Protein AF-A0A919VGW2-F1 (afdb_monomer)

pLDDT: mean 72.56, std 16.49, range [34.75, 95.88]

Solvent-accessible surface area (backbone atoms only — not comparable to full-atom values): 10593 Å² total; per-residue (Å²): 134,76,66,46,80,46,73,55,60,82,84,43,32,66,63,53,26,54,47,46,54,49,25,46,72,74,32,104,77,41,54,52,49,29,41,55,65,88,53,94,68,44,49,59,48,45,53,44,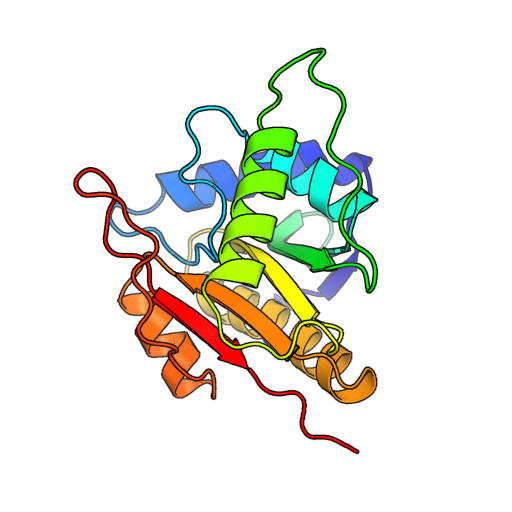52,47,10,57,76,46,47,39,30,43,32,31,25,49,84,94,41,80,43,23,45,37,29,28,32,52,52,66,94,54,83,78,72,79,76,78,91,80,68,94,43,34,54,54,58,38,53,52,48,55,53,47,49,61,70,72,40,90,59,64,88,82,61,55,33,35,37,30,44,35,38,36,27,47,83,63,99,54,24,62,63,46,47,52,50,54,53,49,54,49,50,58,52,24,39,75,64,57,23,33,40,36,30,32,28,66,38,67,72,42,45,57,50,42,44,77,69,63,30,44,77,70,81,47,63,80,42,55,104,88,48,73,67,27,39,36,33,34,34,77,32,58,73,129

Organism: NCBI:txid47988

Secondary structure (DSSP, 8-state):
---EEEE--STTHHHHHHHHHHHHHT-TT----EESTTSTT--HHHHHHHHHHHEEEEEEEETTEEEEEEEEEEPPSSPPPPPPSS---HHHHHHHHHHHHHHHS---TTS-EEEEEEEEE-SSTTHHHHHHHHHHHHHHHHHHHTPEEEEEE--HHHHHHHHHTTPEEEEEE---TTS---EEEEEPPPP-

Structure (mmCIF, N/CA/C/O backbone):
data_AF-A0A919VGW2-F1
#
_entry.id   AF-A0A919VGW2-F1
#
loop_
_atom_site.group_PDB
_atom_site.id
_atom_site.type_symbol
_atom_site.label_atom_id
_atom_site.label_alt_id
_atom_site.label_comp_id
_atom_site.label_asym_id
_atom_site.label_entity_id
_atom_site.label_seq_id
_atom_site.pdbx_PDB_ins_code
_atom_site.Cartn_x
_atom_site.Cartn_y
_atom_site.Cartn_z
_atom_site.occupancy
_atom_site.B_iso_or_equiv
_atom_site.auth_seq_id
_atom_site.auth_comp_id
_atom_site.auth_asym_id
_atom_site.auth_atom_id
_atom_site.pdbx_PDB_model_num
ATOM 1 N N . MET A 1 1 ? -8.848 -8.172 19.040 1.00 58.28 1 MET A N 1
ATOM 2 C CA . MET A 1 1 ? -9.762 -7.725 17.966 1.00 58.28 1 MET A CA 1
ATOM 3 C C . MET A 1 1 ? -9.255 -8.343 16.673 1.00 58.28 1 MET A C 1
ATOM 5 O O . MET A 1 1 ? -8.060 -8.231 16.425 1.00 58.28 1 MET A O 1
ATOM 9 N N . ILE A 1 2 ? -10.087 -9.083 15.936 1.00 63.16 2 ILE A N 1
ATOM 10 C CA . ILE A 1 2 ? -9.671 -9.739 14.687 1.00 63.16 2 ILE A CA 1
ATOM 11 C C . ILE A 1 2 ? -9.902 -8.739 13.557 1.00 63.16 2 ILE A C 1
ATOM 13 O O . ILE A 1 2 ? -11.050 -8.422 13.253 1.00 63.16 2 ILE A O 1
ATOM 17 N N . ALA A 1 3 ? -8.822 -8.228 12.970 1.00 78.88 3 ALA A N 1
ATOM 18 C CA . ALA A 1 3 ? -8.923 -7.431 11.757 1.00 78.88 3 ALA A CA 1
ATOM 19 C C . ALA A 1 3 ? -9.274 -8.359 10.585 1.00 78.88 3 ALA A C 1
ATOM 21 O O . ALA A 1 3 ? -8.624 -9.384 10.373 1.00 78.88 3 ALA A O 1
ATOM 22 N N . THR A 1 4 ? -10.305 -7.999 9.831 1.00 92.38 4 THR A N 1
ATOM 23 C CA . THR A 1 4 ? -10.648 -8.626 8.552 1.00 92.38 4 THR A CA 1
ATOM 24 C C . THR A 1 4 ? -9.989 -7.852 7.416 1.00 92.38 4 THR A C 1
ATOM 26 O O . THR A 1 4 ? -9.688 -6.668 7.562 1.00 92.38 4 THR A O 1
ATOM 29 N N . LEU A 1 5 ? -9.714 -8.523 6.298 1.00 94.25 5 LEU A N 1
ATOM 30 C CA . LEU A 1 5 ? -9.116 -7.892 5.124 1.00 94.25 5 LEU A CA 1
ATOM 31 C C . LEU A 1 5 ? -10.156 -7.736 4.024 1.00 94.25 5 LEU A C 1
ATOM 33 O O . LEU A 1 5 ? -10.821 -8.711 3.671 1.00 94.25 5 LEU A O 1
ATOM 37 N N . ARG A 1 6 ? -10.226 -6.547 3.428 1.00 94.69 6 ARG A N 1
ATOM 38 C CA . ARG A 1 6 ? -11.008 -6.301 2.212 1.00 94.69 6 ARG A CA 1
ATOM 39 C C . ARG A 1 6 ? -10.277 -5.361 1.268 1.00 94.69 6 ARG A C 1
ATOM 41 O O . ARG A 1 6 ? -9.355 -4.662 1.672 1.00 94.69 6 ARG A O 1
ATOM 48 N N . THR A 1 7 ? -10.696 -5.355 0.014 1.00 95.31 7 THR A N 1
ATOM 49 C CA . THR A 1 7 ? -10.230 -4.373 -0.964 1.00 95.31 7 THR A CA 1
ATOM 50 C C . THR A 1 7 ? -11.028 -3.081 -0.792 1.00 95.31 7 THR A C 1
ATOM 52 O O . THR A 1 7 ? -12.218 -3.140 -0.472 1.00 95.31 7 THR A O 1
ATOM 55 N N . ALA A 1 8 ? -10.351 -1.940 -0.913 1.00 94.12 8 ALA A N 1
ATOM 56 C CA . ALA A 1 8 ? -10.988 -0.632 -0.845 1.00 94.12 8 ALA A CA 1
ATOM 57 C C . ALA A 1 8 ? -11.737 -0.317 -2.144 1.00 94.12 8 ALA A C 1
ATOM 59 O O . ALA A 1 8 ? -11.319 -0.755 -3.219 1.00 94.12 8 ALA A O 1
ATOM 60 N N . ASP A 1 9 ? -12.780 0.493 -2.037 1.00 91.50 9 ASP A N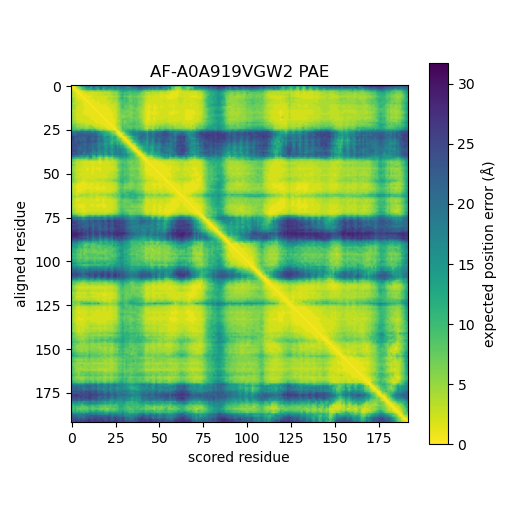 1
ATOM 61 C CA . ASP A 1 9 ? -13.409 1.176 -3.166 1.00 91.50 9 ASP A CA 1
ATOM 62 C C . ASP A 1 9 ? -13.138 2.692 -3.105 1.00 91.50 9 ASP A C 1
ATOM 64 O O . ASP A 1 9 ? -12.285 3.171 -2.348 1.00 91.50 9 ASP A O 1
ATOM 68 N N . THR A 1 10 ? -13.820 3.464 -3.952 1.00 89.56 10 THR A N 1
ATOM 69 C CA . THR A 1 10 ? -13.665 4.921 -4.001 1.00 89.56 10 THR A CA 1
ATOM 70 C C . THR A 1 10 ? -14.180 5.630 -2.749 1.00 89.56 10 THR A C 1
ATOM 72 O O . THR A 1 10 ? -13.661 6.696 -2.410 1.00 89.56 10 THR A O 1
ATOM 75 N N . ASP A 1 11 ? -15.150 5.053 -2.039 1.00 93.88 11 ASP A N 1
ATOM 76 C CA . ASP A 1 11 ? -15.768 5.670 -0.859 1.00 93.88 11 ASP A CA 1
ATOM 77 C C . ASP A 1 11 ? -14.821 5.610 0.352 1.00 93.88 11 ASP A C 1
ATOM 79 O O . ASP A 1 11 ? -14.845 6.468 1.240 1.00 93.88 11 ASP A O 1
ATOM 83 N N . ASP A 1 12 ? -13.895 4.650 0.348 1.00 94.19 12 ASP A N 1
ATOM 84 C CA . ASP A 1 12 ? -12.879 4.483 1.385 1.00 94.19 12 ASP A CA 1
ATOM 85 C C . ASP A 1 12 ? -11.742 5.509 1.339 1.00 94.19 12 ASP A C 1
ATOM 87 O O . ASP A 1 12 ? -11.045 5.693 2.345 1.00 94.19 12 ASP A O 1
ATOM 91 N N . ILE A 1 13 ? -11.527 6.171 0.195 1.00 90.38 13 ILE A N 1
ATOM 92 C CA . ILE A 1 13 ? -10.320 6.972 -0.079 1.00 90.38 13 ILE A CA 1
ATOM 93 C C . ILE A 1 13 ? -10.099 8.029 1.004 1.00 90.38 13 ILE A C 1
ATOM 95 O O . ILE A 1 13 ? -9.001 8.140 1.552 1.00 90.38 13 ILE A O 1
ATOM 99 N N . THR A 1 14 ? -11.145 8.774 1.360 1.00 92.00 14 THR A N 1
ATOM 100 C CA . THR A 1 14 ? -11.049 9.854 2.353 1.00 92.00 14 THR A CA 1
ATOM 101 C C . THR A 1 14 ? -10.645 9.317 3.729 1.00 92.00 14 THR A C 1
ATOM 103 O O . THR A 1 14 ? -9.741 9.851 4.379 1.00 92.00 14 THR A O 1
ATOM 106 N N . THR A 1 15 ? -11.275 8.227 4.170 1.00 93.50 15 THR A N 1
ATOM 107 C CA . THR A 1 15 ? -11.026 7.628 5.489 1.00 93.50 15 THR A CA 1
ATOM 108 C C . THR A 1 15 ? -9.645 6.972 5.553 1.00 93.50 15 THR A C 1
ATOM 110 O O . THR A 1 15 ? -8.921 7.136 6.541 1.00 93.50 15 THR A O 1
ATOM 113 N N . ALA A 1 16 ? -9.242 6.272 4.490 1.00 92.06 16 ALA A N 1
ATOM 114 C CA . ALA A 1 16 ? -7.922 5.664 4.376 1.00 92.06 16 ALA A CA 1
ATOM 115 C C . ALA A 1 16 ? -6.806 6.724 4.325 1.00 92.06 16 ALA A C 1
ATOM 117 O O . ALA A 1 16 ? -5.806 6.590 5.034 1.00 92.06 16 ALA A O 1
ATOM 118 N N . ALA A 1 17 ? -6.997 7.819 3.581 1.00 89.75 17 ALA A N 1
ATOM 119 C CA . ALA A 1 17 ? -6.044 8.927 3.528 1.00 89.75 17 ALA A CA 1
ATOM 120 C C . ALA A 1 17 ? -5.852 9.556 4.913 1.00 89.75 17 ALA A C 1
ATOM 122 O O . ALA A 1 17 ? -4.721 9.768 5.354 1.00 89.75 17 ALA A O 1
ATOM 123 N N . ALA A 1 18 ? -6.947 9.794 5.643 1.00 89.31 18 ALA A N 1
ATOM 124 C CA . ALA A 1 18 ? -6.892 10.324 7.002 1.00 89.31 18 ALA A CA 1
ATOM 125 C C . ALA A 1 18 ? -6.124 9.400 7.965 1.00 89.31 18 ALA A C 1
ATOM 127 O O . ALA A 1 18 ? -5.398 9.887 8.836 1.00 89.31 18 ALA A O 1
ATOM 128 N N . LEU A 1 19 ? -6.244 8.075 7.813 1.00 88.62 19 LEU A N 1
ATOM 129 C CA . LEU A 1 19 ? -5.442 7.119 8.579 1.00 88.62 19 LEU A CA 1
ATOM 130 C C . LEU A 1 19 ? -3.956 7.248 8.249 1.00 88.62 19 LEU A C 1
ATOM 132 O O . LEU A 1 19 ? -3.152 7.321 9.176 1.00 88.62 19 LEU A O 1
ATOM 136 N N . LEU A 1 20 ? -3.594 7.301 6.966 1.00 85.88 20 LEU A N 1
ATOM 137 C CA . LEU A 1 20 ? -2.200 7.425 6.531 1.00 85.88 20 LEU A CA 1
ATOM 138 C C . LEU A 1 20 ? -1.561 8.726 7.043 1.00 85.88 20 LEU A C 1
ATOM 140 O O . LEU A 1 20 ? -0.454 8.692 7.582 1.00 85.88 20 LEU A O 1
ATOM 144 N N . TYR A 1 21 ? -2.290 9.848 7.002 1.00 83.19 21 TYR A N 1
ATOM 145 C CA . TYR A 1 21 ? -1.848 11.105 7.619 1.00 83.19 21 TYR A CA 1
ATOM 146 C C . TYR A 1 21 ? -1.579 10.949 9.119 1.00 83.19 21 TYR A C 1
ATOM 148 O O . TYR A 1 21 ? -0.536 11.375 9.613 1.00 83.19 21 TYR A O 1
ATOM 156 N N . ARG A 1 22 ? -2.489 10.304 9.860 1.00 80.94 22 ARG A N 1
ATOM 157 C CA . ARG A 1 22 ? -2.305 10.063 11.301 1.00 80.94 22 ARG A CA 1
ATOM 158 C C . ARG A 1 22 ? -1.144 9.115 11.588 1.00 80.94 22 ARG A C 1
ATOM 160 O O . ARG A 1 22 ? -0.443 9.322 12.572 1.00 80.94 22 ARG A O 1
ATOM 167 N N . ALA A 1 23 ? -0.943 8.095 10.757 1.00 76.69 23 ALA A N 1
ATOM 168 C CA . ALA A 1 23 ? 0.163 7.155 10.891 1.00 76.69 23 ALA A CA 1
ATOM 169 C C . ALA A 1 23 ? 1.520 7.859 10.729 1.00 76.69 23 ALA A C 1
ATOM 171 O O . ALA A 1 23 ? 2.414 7.609 11.534 1.00 76.69 23 ALA A O 1
ATOM 172 N N . ILE A 1 24 ? 1.634 8.792 9.772 1.00 74.25 24 ILE A N 1
ATOM 173 C CA . ILE A 1 24 ? 2.818 9.652 9.624 1.00 74.25 24 ILE A CA 1
ATOM 174 C C . ILE A 1 24 ? 3.020 10.545 10.853 1.00 74.25 24 ILE A C 1
ATOM 176 O O . ILE A 1 24 ? 4.119 10.602 11.394 1.00 74.25 24 ILE A O 1
ATOM 180 N N . LEU A 1 25 ? 1.976 11.253 11.299 1.00 69.75 25 LEU A N 1
ATOM 181 C CA . LEU A 1 25 ? 2.102 12.242 12.379 1.00 69.75 25 LEU A CA 1
ATOM 182 C C . LEU A 1 25 ? 2.423 11.617 13.743 1.00 69.75 25 LEU A C 1
ATOM 184 O O . LEU A 1 25 ? 3.060 12.249 14.581 1.00 69.75 25 LEU A O 1
ATOM 188 N N . ALA A 1 26 ? 1.961 10.393 13.990 1.00 65.06 26 ALA A N 1
ATOM 189 C CA . ALA A 1 26 ? 2.041 9.756 15.299 1.00 65.06 26 ALA A CA 1
ATOM 190 C C . ALA A 1 26 ? 3.415 9.174 15.649 1.00 65.06 26 ALA A C 1
ATOM 192 O O . ALA A 1 26 ? 3.541 8.531 16.692 1.00 65.06 26 ALA A O 1
ATOM 193 N N . SER A 1 27 ? 4.450 9.362 14.829 1.00 53.62 27 SER A N 1
ATOM 194 C CA . SER A 1 27 ? 5.789 8.998 15.271 1.00 53.62 27 SER A CA 1
ATOM 195 C C . SER A 1 27 ? 6.888 9.872 14.658 1.00 53.62 27 SER A C 1
ATOM 197 O O . SER A 1 27 ? 6.877 10.113 13.451 1.00 53.62 27 SER A O 1
ATOM 199 N N . PRO A 1 28 ? 7.883 10.306 15.465 1.00 41.25 28 PRO A N 1
ATOM 200 C CA . PRO A 1 28 ? 9.078 10.988 14.959 1.00 41.25 28 PRO A CA 1
ATOM 201 C C . PRO A 1 28 ? 9.929 10.076 14.048 1.00 41.25 28 PRO A C 1
ATOM 203 O O . PRO A 1 28 ? 10.777 10.563 13.309 1.00 41.25 28 PRO A O 1
ATOM 206 N N . THR A 1 29 ? 9.661 8.763 14.059 1.00 41.50 29 THR A N 1
ATOM 207 C CA . THR A 1 29 ? 10.199 7.707 13.181 1.00 41.50 29 THR A CA 1
ATOM 208 C C . THR A 1 29 ? 9.066 6.847 12.579 1.00 41.50 29 THR A C 1
ATOM 210 O O . THR A 1 29 ? 9.216 5.643 12.397 1.00 41.50 29 THR A O 1
ATOM 213 N N . GLY A 1 30 ? 7.890 7.440 12.314 1.00 34.75 30 GLY A N 1
ATOM 214 C CA . GLY A 1 30 ? 6.592 6.773 12.085 1.00 34.75 30 GLY A CA 1
ATOM 215 C C . GLY A 1 30 ? 6.418 6.044 10.774 1.00 34.75 30 GLY A C 1
ATOM 216 O O . GLY A 1 30 ? 5.540 6.362 9.978 1.00 34.75 30 GLY A O 1
ATOM 217 N N . ARG A 1 31 ? 7.278 5.066 10.533 1.00 44.91 31 ARG A N 1
ATOM 218 C CA . ARG A 1 31 ? 7.467 4.489 9.219 1.00 44.91 31 ARG A CA 1
ATOM 219 C C . ARG A 1 31 ? 7.101 3.016 9.209 1.00 44.91 31 ARG A C 1
ATOM 221 O O . ARG A 1 31 ? 7.799 2.153 9.722 1.00 44.91 31 ARG A O 1
ATOM 228 N N . LEU A 1 32 ? 6.013 2.751 8.505 1.00 45.97 32 LEU A N 1
ATOM 229 C CA . LEU A 1 32 ? 5.942 1.630 7.583 1.00 45.97 32 LEU A CA 1
ATOM 230 C C . LEU A 1 32 ? 5.595 2.204 6.204 1.00 45.97 32 LEU A C 1
ATOM 232 O O . LEU A 1 32 ? 4.584 1.852 5.631 1.00 45.97 32 LEU A O 1
ATOM 236 N N . LEU A 1 33 ? 6.404 3.140 5.697 1.00 50.38 33 LEU A N 1
ATOM 237 C CA . LEU A 1 33 ? 6.231 3.707 4.358 1.00 50.38 33 LEU A CA 1
ATOM 238 C C . LEU A 1 33 ? 6.949 2.826 3.324 1.00 50.38 33 LEU A C 1
ATOM 240 O O . LEU A 1 33 ? 8.162 2.946 3.157 1.00 50.38 33 LEU A O 1
ATOM 244 N N . GLY A 1 34 ? 6.203 1.962 2.630 1.00 44.28 34 GLY A N 1
ATOM 245 C CA . GLY A 1 34 ? 6.576 1.590 1.262 1.00 44.28 34 GLY A CA 1
ATOM 246 C C . GLY A 1 34 ? 6.455 2.839 0.391 1.00 44.28 34 GLY A C 1
ATOM 247 O O . GLY A 1 34 ? 5.511 3.609 0.568 1.00 44.28 34 GLY A O 1
ATOM 248 N N . SER A 1 35 ? 7.472 3.136 -0.407 1.00 45.25 35 SER A N 1
ATOM 249 C CA . SER A 1 35 ? 7.689 4.466 -0.962 1.00 45.25 35 SER A CA 1
ATOM 250 C C . SER A 1 35 ? 7.212 4.622 -2.387 1.00 45.25 35 SER A C 1
ATOM 252 O O . SER A 1 35 ? 7.688 3.929 -3.270 1.00 45.25 35 SER A O 1
ATOM 254 N N . ALA A 1 36 ? 6.428 5.676 -2.612 1.00 43.66 36 ALA A N 1
ATOM 255 C CA . ALA A 1 36 ? 6.615 6.539 -3.777 1.00 43.66 36 ALA A CA 1
ATOM 256 C C . ALA A 1 36 ? 6.262 8.032 -3.529 1.00 43.66 36 ALA A C 1
ATOM 258 O O . ALA A 1 36 ? 6.166 8.810 -4.474 1.00 43.66 36 ALA A O 1
ATOM 259 N N . THR A 1 37 ? 6.073 8.483 -2.278 1.00 47.06 37 THR A N 1
ATOM 260 C CA . THR A 1 37 ? 5.514 9.824 -1.972 1.00 47.06 37 THR A CA 1
ATOM 261 C C . THR A 1 37 ? 6.479 10.898 -1.501 1.00 47.06 37 THR A C 1
ATOM 263 O O . THR A 1 37 ? 6.027 11.912 -0.973 1.00 47.06 37 THR A O 1
ATOM 266 N N . THR A 1 38 ? 7.791 10.766 -1.687 1.00 46.31 38 THR A N 1
ATOM 267 C CA . THR A 1 38 ? 8.652 11.941 -1.436 1.00 46.31 38 THR A CA 1
ATOM 268 C C . THR A 1 38 ? 8.505 13.023 -2.517 1.00 46.31 38 THR A C 1
ATOM 270 O O . THR A 1 38 ? 9.021 14.126 -2.362 1.00 46.31 38 THR A O 1
ATOM 273 N N . GLY A 1 39 ? 7.710 12.778 -3.569 1.00 45.25 39 GLY A N 1
ATOM 274 C CA . GLY A 1 39 ? 7.334 13.797 -4.545 1.00 45.25 39 GLY A CA 1
ATOM 275 C C . GLY A 1 39 ? 6.592 14.974 -3.901 1.00 45.25 39 GLY A C 1
ATOM 276 O O . GLY A 1 39 ? 5.524 14.811 -3.310 1.00 45.25 39 GLY A O 1
ATOM 277 N N . ARG A 1 40 ? 7.147 16.183 -4.049 1.00 47.66 40 ARG A N 1
ATOM 278 C CA . ARG A 1 40 ? 6.514 17.456 -3.671 1.00 47.66 40 ARG A CA 1
ATOM 279 C C . ARG A 1 40 ? 5.213 17.661 -4.466 1.00 47.66 40 ARG A C 1
ATOM 281 O O . ARG A 1 40 ? 5.228 18.335 -5.487 1.00 47.66 40 ARG A O 1
ATOM 288 N N . GLY A 1 41 ? 4.090 17.113 -4.000 1.00 53.62 41 GLY A N 1
ATOM 289 C CA . GLY A 1 41 ? 2.771 17.431 -4.563 1.00 53.62 41 GLY A CA 1
ATOM 290 C C . GLY A 1 41 ? 1.688 16.359 -4.446 1.00 53.62 41 GLY A C 1
ATOM 291 O O . GLY A 1 41 ? 0.516 16.714 -4.509 1.00 53.62 41 GLY A O 1
ATOM 292 N N . ALA A 1 42 ? 2.036 15.082 -4.252 1.00 61.16 42 ALA A N 1
ATOM 293 C CA . ALA A 1 42 ? 1.041 14.012 -4.138 1.00 61.16 42 ALA A CA 1
ATOM 294 C C . ALA A 1 42 ? 0.504 13.884 -2.708 1.00 61.16 42 ALA A C 1
ATOM 296 O O . ALA A 1 42 ? 1.262 13.681 -1.757 1.00 61.16 42 ALA A O 1
ATOM 297 N N . THR A 1 43 ? -0.815 13.974 -2.548 1.00 76.62 43 THR A N 1
ATOM 298 C CA . THR A 1 43 ? -1.487 13.664 -1.283 1.00 76.62 43 THR A CA 1
ATOM 299 C C . THR A 1 43 ? -1.700 12.156 -1.137 1.00 76.62 43 THR A C 1
ATOM 301 O O . THR A 1 43 ? -1.674 11.397 -2.108 1.00 76.62 43 THR A O 1
ATOM 304 N N . PHE A 1 44 ? -1.986 11.693 0.083 1.00 82.38 44 PHE A N 1
ATOM 305 C CA . PHE A 1 44 ? -2.407 10.301 0.281 1.00 82.38 44 PHE A CA 1
ATOM 306 C C . PHE A 1 44 ? -3.699 9.956 -0.463 1.00 82.38 44 PHE A C 1
ATOM 308 O O . PHE A 1 44 ? -3.878 8.809 -0.863 1.00 82.38 44 PHE A O 1
ATOM 315 N N . ALA A 1 45 ? -4.584 10.934 -0.675 1.00 85.31 45 ALA A N 1
ATOM 316 C CA . ALA A 1 45 ? -5.783 10.731 -1.476 1.00 85.31 45 ALA A CA 1
ATOM 317 C C . ALA A 1 45 ? -5.431 10.466 -2.949 1.00 85.31 45 ALA A C 1
ATOM 319 O O . ALA A 1 45 ? -6.004 9.556 -3.545 1.00 85.31 45 ALA A O 1
ATOM 320 N N . ASP A 1 46 ? -4.447 11.178 -3.508 1.00 79.62 46 ASP A N 1
ATOM 321 C CA . ASP A 1 46 ? -3.983 10.963 -4.887 1.00 79.62 46 ASP A CA 1
ATOM 322 C C . ASP A 1 46 ? -3.380 9.565 -5.063 1.00 79.62 46 ASP A C 1
ATOM 324 O O . ASP A 1 46 ? -3.697 8.862 -6.024 1.00 79.62 46 ASP A O 1
ATOM 328 N N . LEU A 1 47 ? -2.568 9.116 -4.099 1.00 80.12 47 LEU A N 1
ATOM 329 C CA . LEU A 1 47 ? -2.033 7.752 -4.085 1.00 80.12 47 LEU A CA 1
ATOM 330 C C .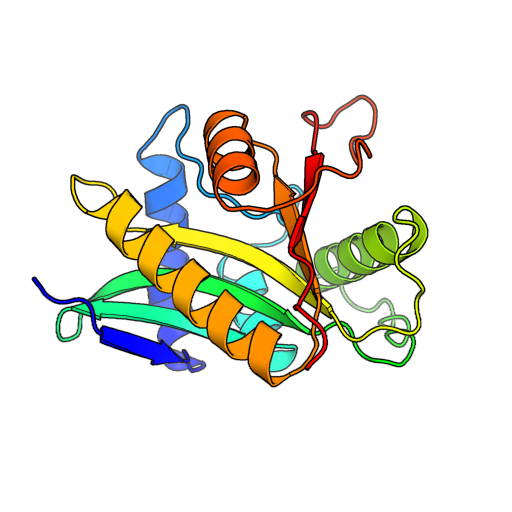 LEU A 1 47 ? -3.127 6.691 -4.053 1.00 80.12 47 LEU A C 1
ATOM 332 O O . LEU A 1 47 ? -3.064 5.716 -4.800 1.00 80.12 47 LEU A O 1
ATOM 336 N N . LEU A 1 48 ? -4.084 6.842 -3.135 1.00 86.69 48 LEU A N 1
ATOM 337 C CA . LEU A 1 48 ? -5.161 5.877 -2.946 1.00 86.69 48 LEU A CA 1
ATOM 338 C C . LEU A 1 48 ? -6.030 5.811 -4.193 1.00 86.69 48 LEU A C 1
ATOM 340 O O . LEU A 1 48 ? -6.295 4.720 -4.683 1.00 86.69 48 LEU A O 1
ATOM 344 N N . THR A 1 49 ? -6.372 6.970 -4.753 1.00 85.12 49 THR A N 1
ATOM 345 C CA . THR A 1 49 ? -7.074 7.084 -6.033 1.00 85.12 49 THR A CA 1
ATOM 346 C C . THR A 1 49 ? -6.306 6.341 -7.125 1.00 85.12 49 THR A C 1
ATOM 348 O O . THR A 1 49 ? -6.854 5.449 -7.767 1.00 85.12 49 THR A O 1
ATOM 351 N N . THR A 1 50 ? -5.010 6.623 -7.281 1.00 80.50 50 THR A N 1
ATOM 352 C CA . THR A 1 50 ? -4.152 5.948 -8.270 1.00 80.50 50 THR A CA 1
ATOM 353 C C . THR A 1 50 ? -4.130 4.439 -8.055 1.00 80.50 50 THR A C 1
ATOM 355 O O . THR A 1 50 ? -4.279 3.677 -9.001 1.00 80.50 50 THR A O 1
ATOM 358 N N . SER A 1 51 ? -3.993 3.988 -6.813 1.00 85.75 51 SER A N 1
ATOM 359 C CA . SER A 1 51 ? -3.909 2.563 -6.489 1.00 85.75 51 SER A CA 1
ATOM 360 C C . SER A 1 51 ? -5.241 1.845 -6.695 1.00 85.75 51 SER A C 1
ATOM 362 O O . SER A 1 51 ? -5.241 0.680 -7.065 1.00 85.75 51 SER A O 1
ATOM 364 N N . VAL A 1 52 ? -6.378 2.521 -6.511 1.00 87.38 52 VAL A N 1
ATOM 365 C CA . VAL A 1 52 ? -7.701 1.976 -6.859 1.00 87.38 52 VAL A CA 1
ATOM 366 C C . VAL A 1 52 ? -7.845 1.809 -8.377 1.00 87.38 52 VAL A C 1
ATOM 368 O O . VAL A 1 52 ? -8.390 0.802 -8.817 1.00 87.38 52 VAL A O 1
ATOM 371 N N . TYR A 1 53 ? -7.332 2.745 -9.184 1.00 82.38 53 TYR A N 1
ATOM 372 C CA . TYR A 1 53 ? -7.463 2.692 -10.649 1.00 82.38 53 TYR A CA 1
ATOM 373 C C . TYR A 1 53 ? -6.422 1.817 -11.356 1.00 82.38 53 TYR A C 1
ATOM 375 O O . TYR A 1 53 ? -6.733 1.188 -12.365 1.00 82.38 53 TYR A O 1
ATOM 383 N N . PHE A 1 54 ? -5.190 1.786 -10.854 1.00 80.94 54 PHE A N 1
ATOM 384 C CA . PHE A 1 54 ? -4.041 1.154 -11.511 1.00 80.94 54 PHE A CA 1
ATOM 385 C C . PHE A 1 54 ? -3.481 -0.034 -10.722 1.00 80.94 54 PHE A C 1
ATOM 387 O O . PHE A 1 54 ? -2.367 -0.478 -10.979 1.00 80.94 54 PHE A O 1
ATOM 394 N N . GLY A 1 55 ? -4.214 -0.548 -9.738 1.00 87.69 55 GLY A N 1
ATOM 395 C CA . GLY A 1 55 ? -3.766 -1.693 -8.957 1.00 87.69 55 GLY A CA 1
ATOM 396 C C . GLY A 1 55 ? -4.790 -2.133 -7.926 1.00 87.69 55 GLY A C 1
ATOM 397 O O . GLY A 1 55 ? -5.880 -2.593 -8.269 1.00 87.69 55 GLY A O 1
ATOM 398 N N . ARG A 1 56 ? -4.420 -2.056 -6.644 1.00 91.44 56 ARG A N 1
ATOM 399 C CA . ARG A 1 56 ? -5.300 -2.429 -5.537 1.00 91.44 56 ARG A CA 1
ATOM 400 C C . ARG A 1 56 ? -4.974 -1.663 -4.265 1.00 91.44 56 ARG A C 1
ATOM 402 O O . ARG A 1 56 ? -3.813 -1.467 -3.925 1.00 91.44 56 ARG A O 1
ATOM 409 N N . VAL A 1 57 ? -5.998 -1.363 -3.474 1.00 93.44 57 VAL A N 1
ATOM 410 C CA . VAL A 1 57 ? -5.830 -0.967 -2.071 1.00 93.44 57 VAL A CA 1
ATOM 411 C C . VAL A 1 57 ? -6.394 -2.066 -1.178 1.00 93.44 57 VAL A C 1
ATOM 413 O O . VAL A 1 57 ? -7.553 -2.449 -1.324 1.00 93.44 57 VAL A O 1
ATOM 416 N N . ASP A 1 58 ? -5.586 -2.586 -0.258 1.00 95.25 58 ASP A N 1
ATOM 417 C CA . ASP A 1 58 ? -6.047 -3.505 0.783 1.00 95.25 58 ASP A CA 1
ATOM 418 C C . ASP A 1 58 ? -6.244 -2.755 2.102 1.00 95.25 58 ASP A C 1
ATOM 420 O O . ASP A 1 58 ? -5.380 -1.995 2.545 1.00 95.25 58 ASP A O 1
ATOM 424 N N . LEU A 1 59 ? -7.373 -3.018 2.751 1.00 95.88 59 LEU A N 1
ATOM 425 C CA . LEU A 1 59 ? -7.740 -2.477 4.049 1.00 95.88 59 LEU A CA 1
ATOM 426 C C . LEU A 1 59 ? -7.785 -3.595 5.081 1.00 95.88 59 LEU A C 1
ATOM 428 O O . LEU A 1 59 ? -8.388 -4.647 4.855 1.00 95.88 59 LEU A O 1
ATOM 432 N N . ALA A 1 60 ? -7.200 -3.329 6.243 1.00 94.88 60 ALA A N 1
ATOM 433 C CA . ALA A 1 60 ? -7.456 -4.086 7.456 1.00 94.88 60 ALA A CA 1
ATOM 434 C C . ALA A 1 60 ? -8.527 -3.351 8.258 1.00 94.88 60 ALA A C 1
ATOM 436 O O . ALA A 1 60 ? -8.353 -2.178 8.579 1.00 94.88 60 ALA A O 1
ATOM 437 N N . VAL A 1 61 ? -9.629 -4.023 8.575 1.00 94.75 61 VAL A N 1
ATOM 438 C CA . VAL A 1 61 ? -10.816 -3.428 9.199 1.00 94.75 61 VAL A CA 1
ATOM 439 C C . VAL A 1 61 ? -11.266 -4.231 10.414 1.00 94.75 61 VAL A C 1
ATOM 441 O O . VAL A 1 61 ? -11.349 -5.459 10.366 1.00 94.75 61 VAL A O 1
ATOM 444 N N . SER A 1 62 ? -11.595 -3.531 11.497 1.00 92.19 62 SER A N 1
ATOM 445 C CA . SER A 1 62 ? -12.233 -4.107 12.682 1.00 92.19 62 SER A CA 1
ATOM 446 C C . SER A 1 62 ? -13.617 -3.493 12.871 1.00 92.19 62 SER A C 1
ATOM 448 O O . SER A 1 62 ? -13.739 -2.340 13.291 1.00 92.19 62 SER A O 1
ATOM 450 N N . GLY A 1 63 ? -14.660 -4.260 12.547 1.00 88.81 63 GLY A N 1
ATOM 451 C CA . GLY A 1 63 ? -16.003 -3.705 12.370 1.00 88.81 63 GLY A CA 1
ATOM 452 C C . GLY A 1 63 ? -16.008 -2.721 11.199 1.00 88.81 63 GLY A C 1
ATOM 453 O O . GLY A 1 63 ? -15.471 -3.023 10.138 1.00 88.81 63 GLY A O 1
ATOM 454 N N . GLU A 1 64 ? -16.542 -1.522 11.412 1.00 87.25 64 GLU A N 1
ATOM 455 C CA . GLU A 1 64 ? -16.586 -0.451 10.399 1.00 87.25 64 GLU A CA 1
ATOM 456 C C . GLU A 1 64 ? -15.293 0.376 10.326 1.00 87.25 64 GLU A C 1
ATOM 458 O O . GLU A 1 64 ? -15.144 1.287 9.514 1.00 87.25 64 GLU A O 1
ATOM 463 N N . ARG A 1 65 ? -14.333 0.088 11.203 1.00 91.00 65 ARG A N 1
ATOM 464 C CA . ARG A 1 65 ? -13.163 0.933 11.396 1.00 91.00 65 ARG A CA 1
ATOM 465 C C . ARG A 1 65 ? -11.966 0.406 10.619 1.00 91.00 65 ARG A C 1
ATOM 467 O O . ARG A 1 65 ? -11.514 -0.709 10.868 1.00 91.00 65 ARG A O 1
ATOM 474 N N . ILE A 1 66 ? -11.381 1.249 9.769 1.00 93.81 66 ILE A N 1
ATOM 475 C CA . ILE A 1 66 ? -10.104 0.961 9.099 1.00 93.81 66 ILE A CA 1
ATOM 476 C C . ILE A 1 66 ? -8.971 1.037 10.129 1.00 93.81 66 ILE A C 1
ATOM 478 O O . ILE A 1 66 ? -8.790 2.053 10.800 1.00 93.81 66 ILE A O 1
ATOM 482 N N . ASP A 1 67 ? -8.224 -0.050 10.271 1.00 92.38 67 ASP A N 1
ATOM 483 C CA . ASP A 1 67 ? -7.078 -0.215 11.164 1.00 92.38 67 ASP A CA 1
ATOM 484 C C . ASP A 1 67 ? -5.742 -0.217 10.401 1.00 92.38 67 ASP A C 1
ATOM 486 O O . ASP A 1 67 ? -4.705 0.037 11.011 1.00 92.38 67 ASP A O 1
ATOM 490 N N . GLY A 1 68 ? -5.747 -0.444 9.086 1.00 90.94 68 GLY A N 1
ATOM 491 C CA . GLY A 1 68 ? -4.563 -0.317 8.237 1.00 90.94 68 GLY A CA 1
ATOM 492 C C . GLY A 1 68 ? -4.883 -0.317 6.750 1.00 90.94 68 GLY A C 1
ATOM 493 O O . GLY A 1 68 ? -5.983 -0.686 6.344 1.00 90.94 68 GLY A O 1
ATOM 494 N N . VAL A 1 69 ? -3.910 0.128 5.964 1.00 92.75 69 VAL A N 1
ATOM 495 C CA . VAL A 1 69 ? -4.015 0.413 4.533 1.00 92.75 69 VAL A CA 1
ATOM 496 C C . VAL A 1 69 ? -2.717 -0.020 3.851 1.00 92.75 69 VAL A C 1
ATOM 498 O O . VAL A 1 69 ? -1.633 0.300 4.341 1.00 92.75 69 VAL A O 1
ATOM 501 N N . ALA A 1 70 ? -2.820 -0.713 2.720 1.00 91.00 70 ALA A N 1
ATOM 502 C CA . ALA A 1 70 ? -1.708 -0.986 1.813 1.00 91.00 70 ALA A CA 1
ATOM 503 C C . ALA A 1 70 ? -2.107 -0.630 0.375 1.00 91.00 70 ALA A C 1
ATOM 505 O O . ALA A 1 70 ? -3.126 -1.112 -0.119 1.00 91.00 70 ALA A O 1
ATOM 506 N N . CYS A 1 71 ? -1.308 0.212 -0.277 1.00 88.88 71 CYS A N 1
ATOM 507 C CA . CYS A 1 71 ? -1.499 0.663 -1.651 1.00 88.88 71 CYS A CA 1
ATOM 508 C C . CYS A 1 71 ? -0.565 -0.101 -2.594 1.00 88.88 71 CYS A C 1
ATOM 510 O O . CYS A 1 71 ? 0.656 0.036 -2.492 1.00 88.88 71 CYS A O 1
ATOM 512 N N . TRP A 1 72 ? -1.124 -0.841 -3.541 1.00 88.38 72 TRP A N 1
ATOM 513 C CA . TRP A 1 72 ? -0.386 -1.596 -4.548 1.00 88.38 72 TRP A CA 1
ATOM 514 C C . TRP A 1 72 ? -0.687 -1.036 -5.931 1.00 88.38 72 TRP A C 1
ATOM 516 O O . TRP A 1 72 ? -1.850 -0.845 -6.281 1.00 88.38 72 TRP A O 1
ATOM 526 N N . ILE A 1 73 ? 0.351 -0.806 -6.724 1.00 84.25 73 ILE A N 1
ATOM 527 C CA . ILE A 1 73 ? 0.228 -0.367 -8.113 1.00 84.25 73 ILE A CA 1
ATOM 528 C C . ILE A 1 73 ? 0.742 -1.495 -9.003 1.00 84.25 73 ILE A C 1
ATOM 530 O O . ILE A 1 73 ? 1.839 -2.017 -8.786 1.00 84.25 73 ILE A O 1
ATOM 534 N N . ASP A 1 74 ? -0.080 -1.911 -9.965 1.00 81.94 74 ASP A N 1
ATOM 535 C CA . ASP A 1 74 ? 0.322 -2.866 -10.988 1.00 81.94 74 ASP A CA 1
ATOM 536 C C . ASP A 1 74 ? 1.222 -2.161 -11.998 1.00 81.94 74 ASP A C 1
ATOM 538 O O . ASP A 1 74 ? 0.857 -1.119 -12.544 1.00 81.94 74 ASP A O 1
ATOM 542 N N . HIS A 1 75 ? 2.380 -2.750 -12.293 1.00 72.25 75 HIS A N 1
ATOM 543 C CA . HIS A 1 75 ? 3.146 -2.331 -13.458 1.00 72.25 75 HIS A CA 1
ATOM 544 C C . HIS A 1 75 ? 2.613 -3.061 -14.695 1.00 72.25 75 HIS A C 1
ATOM 546 O O . HIS A 1 75 ? 2.646 -4.299 -14.743 1.00 72.25 75 HIS A O 1
ATOM 552 N N . PRO A 1 76 ? 2.079 -2.334 -15.693 1.00 56.69 76 PRO A N 1
ATOM 553 C CA . PRO A 1 76 ? 1.582 -2.958 -16.906 1.00 56.69 76 PRO A CA 1
ATOM 554 C C . PRO A 1 76 ? 2.727 -3.588 -17.709 1.00 56.69 76 PRO A C 1
ATOM 556 O O . PRO A 1 76 ? 3.833 -3.065 -17.780 1.00 56.69 76 PRO A O 1
ATOM 559 N N . HIS A 1 77 ? 2.425 -4.683 -18.413 1.00 52.91 77 HIS A N 1
ATOM 560 C CA . HIS A 1 77 ? 3.318 -5.323 -19.394 1.00 52.91 77 HIS A CA 1
ATOM 561 C C . HIS A 1 77 ? 3.685 -4.427 -20.596 1.00 52.91 77 HIS A C 1
ATOM 563 O O . HIS A 1 77 ? 4.443 -4.842 -21.470 1.00 52.91 77 HIS A O 1
ATOM 569 N N . SER A 1 78 ? 3.100 -3.234 -20.690 1.00 41.69 78 SER A N 1
ATOM 570 C CA . SER A 1 78 ? 3.344 -2.261 -21.748 1.00 41.69 78 SER A CA 1
ATOM 571 C C . SER A 1 78 ? 3.797 -0.943 -21.140 1.00 41.69 78 SER A C 1
ATOM 573 O O . SER A 1 78 ? 3.320 -0.598 -20.060 1.00 41.69 78 SER A O 1
ATOM 575 N N . PRO A 1 79 ? 4.676 -0.195 -21.830 1.00 49.31 79 PRO A N 1
ATOM 576 C CA . PRO A 1 79 ? 5.098 1.120 -21.374 1.00 49.31 79 PRO A CA 1
ATOM 577 C C . PRO A 1 79 ? 3.860 1.968 -21.088 1.00 49.31 79 PRO A C 1
ATOM 579 O O . PRO A 1 79 ? 2.972 2.083 -21.938 1.00 49.31 79 PRO A O 1
ATOM 582 N N . VAL A 1 80 ? 3.793 2.525 -19.877 1.00 48.22 80 VAL A N 1
ATOM 583 C CA . VAL A 1 80 ? 2.763 3.499 -19.508 1.00 48.22 80 VAL A CA 1
ATOM 584 C C . VAL A 1 80 ? 2.793 4.593 -20.584 1.00 48.22 80 VAL A C 1
ATOM 586 O O . VAL A 1 80 ? 3.864 5.165 -20.815 1.00 48.22 80 VAL A O 1
ATOM 589 N N . PRO A 1 81 ? 1.684 4.860 -21.302 1.00 42.16 81 PRO A N 1
ATOM 590 C CA . PRO A 1 81 ? 1.665 5.919 -22.299 1.00 42.16 81 PRO A CA 1
ATOM 591 C C . PRO A 1 81 ? 2.091 7.223 -21.619 1.00 42.16 81 PRO A C 1
ATOM 593 O O . PRO A 1 81 ? 1.615 7.491 -20.512 1.00 42.16 81 PRO A O 1
ATOM 596 N N . PRO A 1 82 ? 2.973 8.033 -22.230 1.00 45.84 82 PRO A N 1
ATOM 597 C CA . PRO A 1 82 ? 3.382 9.290 -21.627 1.00 45.84 82 PRO A CA 1
ATOM 598 C C . PRO A 1 82 ? 2.131 10.125 -21.368 1.00 45.84 82 PRO A C 1
ATOM 600 O O . PRO A 1 82 ? 1.409 10.475 -22.304 1.00 45.84 82 PRO A O 1
ATOM 603 N N . VAL A 1 83 ? 1.855 10.409 -20.094 1.00 49.38 83 VAL A N 1
ATOM 604 C CA . VAL A 1 83 ? 0.678 11.188 -19.720 1.00 49.38 83 VAL A CA 1
ATOM 605 C C . VAL A 1 83 ? 0.825 12.572 -20.349 1.00 49.38 83 VAL A C 1
ATOM 607 O O . VAL A 1 83 ? 1.789 13.303 -20.100 1.00 49.38 83 VAL A O 1
ATOM 610 N N . THR A 1 84 ? -0.094 12.910 -21.253 1.00 41.50 84 THR A N 1
ATOM 611 C CA . THR A 1 84 ? -0.101 14.191 -21.960 1.00 41.50 84 THR A CA 1
ATOM 612 C C . THR A 1 84 ? -0.181 15.339 -20.951 1.00 41.50 84 THR A C 1
ATOM 614 O O . THR A 1 84 ? -1.100 15.421 -20.141 1.00 41.50 84 THR A O 1
ATOM 617 N N . ARG A 1 85 ? 0.834 16.210 -21.004 1.00 44.19 85 ARG A N 1
ATOM 618 C CA . ARG A 1 85 ? 1.197 17.277 -20.051 1.00 44.19 85 ARG A CA 1
ATOM 619 C C . ARG A 1 85 ? 0.155 18.399 -19.875 1.00 44.19 85 ARG A C 1
ATOM 621 O O . ARG A 1 85 ? 0.467 19.553 -20.160 1.00 44.19 85 ARG A O 1
ATOM 628 N N . THR A 1 86 ? -1.053 18.128 -19.390 1.00 36.78 86 THR A N 1
ATOM 629 C CA . THR A 1 86 ? -2.060 19.201 -19.195 1.00 36.78 86 THR A CA 1
ATOM 630 C C . THR A 1 86 ? -2.407 19.548 -17.749 1.00 36.78 86 THR A C 1
ATOM 632 O O . THR A 1 86 ? -3.093 20.537 -17.512 1.00 36.78 86 THR A O 1
ATOM 635 N N . ARG A 1 87 ? -1.836 18.863 -16.758 1.00 42.75 87 ARG A N 1
ATOM 636 C CA . ARG A 1 87 ? -1.741 19.353 -15.372 1.00 42.75 87 ARG A CA 1
ATOM 637 C C . ARG A 1 87 ? -0.763 18.437 -14.657 1.00 42.75 87 ARG A C 1
ATOM 639 O O . ARG A 1 87 ? -1.066 17.263 -14.591 1.00 42.75 87 ARG A O 1
ATOM 646 N N . ARG A 1 88 ? 0.379 18.927 -14.155 1.00 49.47 88 ARG A N 1
ATOM 647 C CA . ARG A 1 88 ? 1.232 18.119 -13.263 1.00 49.47 88 ARG A CA 1
ATOM 648 C C . ARG A 1 88 ? 0.429 17.836 -11.999 1.00 49.47 88 ARG A C 1
ATOM 650 O O . ARG A 1 88 ? 0.313 18.706 -11.136 1.00 49.47 88 ARG A O 1
ATOM 657 N N . THR A 1 89 ? -0.213 16.682 -11.951 1.00 56.97 89 THR A N 1
ATOM 658 C CA . THR A 1 89 ? -0.859 16.177 -10.745 1.00 56.97 89 THR A CA 1
ATOM 659 C C . THR A 1 89 ? 0.161 15.354 -9.967 1.00 56.97 89 THR A C 1
ATOM 661 O O .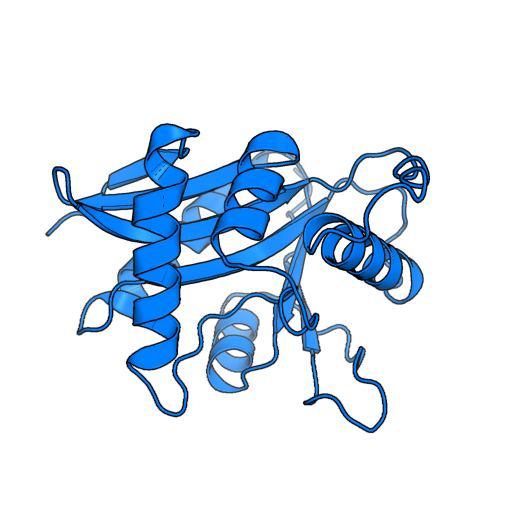 THR A 1 89 ? 1.104 14.825 -10.553 1.00 56.97 89 THR A O 1
ATOM 664 N N . GLY A 1 90 ? -0.020 15.202 -8.653 1.00 61.00 90 GLY A N 1
ATOM 665 C CA . GLY A 1 90 ? 0.836 14.306 -7.865 1.00 61.00 90 GLY A CA 1
ATOM 666 C C . GLY A 1 90 ? 0.846 12.858 -8.385 1.00 61.00 90 GLY A C 1
ATOM 667 O O . GLY A 1 90 ? 1.796 12.120 -8.142 1.00 61.00 90 GLY A O 1
ATOM 668 N N . VAL A 1 91 ? -0.177 12.473 -9.155 1.00 64.81 91 VAL A N 1
ATOM 669 C CA . VAL A 1 91 ? -0.278 11.183 -9.847 1.00 64.81 91 VAL A CA 1
ATOM 670 C C . VAL A 1 91 ? 0.749 11.052 -10.978 1.00 64.81 91 VAL A C 1
ATOM 672 O O . VAL A 1 91 ? 1.350 9.993 -11.128 1.00 64.81 91 VAL A O 1
ATOM 675 N N . ASP A 1 92 ? 1.010 12.115 -11.742 1.00 66.38 92 ASP A N 1
ATOM 676 C CA . ASP A 1 92 ? 1.995 12.070 -12.833 1.00 66.38 92 ASP A CA 1
ATOM 677 C C . ASP A 1 92 ? 3.415 11.905 -12.294 1.00 66.38 92 ASP A C 1
ATOM 679 O O . ASP A 1 92 ? 4.209 11.141 -12.839 1.00 66.38 92 ASP A O 1
ATOM 683 N N . ASP A 1 93 ? 3.734 12.595 -11.199 1.00 67.50 93 ASP A N 1
ATOM 684 C CA . ASP A 1 93 ? 5.034 12.476 -10.536 1.00 67.50 93 ASP A CA 1
ATOM 685 C C . ASP A 1 93 ? 5.241 11.063 -9.973 1.00 67.50 93 ASP A C 1
ATOM 687 O O . ASP A 1 93 ? 6.326 10.495 -10.103 1.00 67.50 93 ASP A O 1
ATOM 691 N N . LEU A 1 94 ? 4.183 10.461 -9.422 1.00 68.44 94 LEU A N 1
ATOM 692 C CA . LEU A 1 94 ? 4.170 9.074 -8.968 1.00 68.44 94 LEU A CA 1
ATOM 693 C C . LEU A 1 94 ? 4.417 8.093 -10.121 1.00 68.44 94 LEU A C 1
ATOM 695 O O . LEU A 1 94 ? 5.314 7.259 -10.023 1.00 68.44 94 LEU A O 1
ATOM 699 N N . LEU A 1 95 ? 3.676 8.205 -11.226 1.00 69.81 95 LEU A N 1
ATOM 700 C CA . LEU A 1 95 ? 3.854 7.332 -12.393 1.00 69.81 95 LEU A CA 1
ATOM 701 C C . LEU A 1 95 ? 5.246 7.495 -13.025 1.00 69.81 95 LEU A C 1
ATOM 703 O O . LEU A 1 95 ? 5.872 6.504 -13.399 1.00 69.81 95 LEU A O 1
ATOM 707 N N . ASN A 1 96 ? 5.777 8.720 -13.082 1.00 70.00 96 ASN A N 1
ATOM 708 C CA . ASN A 1 96 ? 7.144 8.977 -13.542 1.00 70.00 96 ASN A CA 1
ATOM 709 C C . ASN A 1 96 ? 8.195 8.356 -12.608 1.00 70.00 96 ASN A C 1
ATOM 711 O O . ASN A 1 96 ? 9.210 7.835 -13.079 1.00 70.00 96 ASN A O 1
ATOM 715 N N . ARG A 1 97 ? 7.965 8.383 -11.288 1.00 69.81 97 ARG A N 1
ATOM 716 C CA . ARG A 1 97 ? 8.855 7.742 -10.313 1.00 69.81 97 ARG A CA 1
ATOM 717 C C . ARG A 1 97 ? 8.837 6.227 -10.467 1.00 69.81 97 ARG A C 1
ATOM 719 O O . ARG A 1 97 ? 9.902 5.631 -10.558 1.00 69.81 97 ARG A O 1
ATOM 726 N N . LEU A 1 98 ? 7.656 5.628 -10.599 1.00 69.12 98 LEU A N 1
ATOM 727 C CA . LEU A 1 98 ? 7.507 4.202 -10.892 1.00 69.12 98 LEU A CA 1
ATOM 728 C C . LEU A 1 98 ? 8.242 3.809 -12.182 1.00 69.12 98 LEU A C 1
ATOM 730 O O . LEU A 1 98 ? 8.995 2.841 -12.191 1.00 69.12 98 LEU A O 1
ATOM 734 N N . HIS A 1 99 ? 8.118 4.612 -13.241 1.00 70.25 99 HIS A N 1
ATOM 735 C CA . HIS A 1 99 ? 8.883 4.397 -14.470 1.00 70.25 99 HIS A CA 1
ATOM 736 C C . HIS A 1 99 ? 10.402 4.499 -14.252 1.00 70.25 99 HIS A C 1
ATOM 738 O O . HIS A 1 99 ? 11.171 3.755 -14.852 1.00 70.25 99 HIS A O 1
ATOM 744 N N . THR A 1 100 ? 10.856 5.396 -13.374 1.00 68.56 100 THR A N 1
ATOM 745 C CA . THR A 1 100 ? 12.281 5.507 -13.028 1.00 68.56 100 THR A CA 1
ATOM 746 C C . THR A 1 100 ? 12.780 4.255 -12.307 1.00 68.56 100 THR A C 1
ATOM 748 O O . THR A 1 100 ? 13.867 3.775 -12.622 1.00 68.56 100 THR A O 1
ATOM 751 N N . ILE A 1 101 ? 11.986 3.685 -11.394 1.00 65.19 101 ILE A N 1
ATOM 752 C CA . ILE A 1 101 ? 12.307 2.407 -10.737 1.00 65.19 101 ILE A CA 1
ATOM 753 C C . ILE A 1 101 ? 12.513 1.314 -11.793 1.00 65.19 101 ILE A C 1
ATOM 755 O O . ILE A 1 101 ? 13.533 0.630 -11.760 1.00 65.19 101 ILE A O 1
ATOM 759 N N . ASP A 1 102 ? 11.619 1.204 -12.780 1.00 64.88 102 ASP A N 1
ATOM 760 C CA . ASP A 1 102 ? 11.744 0.213 -13.862 1.00 64.88 102 ASP A CA 1
ATOM 761 C C . ASP A 1 102 ? 13.050 0.344 -14.663 1.00 64.88 102 ASP A C 1
ATOM 763 O O . ASP A 1 102 ? 13.567 -0.649 -15.172 1.00 64.88 102 ASP A O 1
ATOM 767 N N . LEU A 1 103 ? 13.586 1.561 -14.799 1.00 67.06 103 LEU A N 1
ATOM 768 C CA . LEU A 1 103 ? 14.818 1.814 -15.549 1.00 67.06 103 LEU A CA 1
ATOM 769 C C . LEU A 1 103 ? 16.085 1.486 -14.755 1.00 67.06 103 LEU A C 1
ATOM 771 O O . LEU A 1 103 ? 17.078 1.058 -15.341 1.00 67.06 103 LEU A O 1
ATOM 775 N N . VAL A 1 104 ? 16.086 1.742 -13.444 1.00 64.19 104 VAL A N 1
ATOM 776 C CA . VAL A 1 104 ? 17.297 1.613 -12.614 1.00 64.19 104 VAL A CA 1
ATOM 777 C C . VAL A 1 104 ? 17.470 0.191 -12.092 1.00 64.19 104 VAL A C 1
ATOM 779 O O . VAL A 1 104 ? 18.583 -0.279 -11.854 1.00 64.19 104 VAL A O 1
ATOM 782 N N . VAL A 1 105 ? 16.367 -0.520 -11.919 1.00 61.16 105 VAL A N 1
ATOM 783 C CA . VAL A 1 105 ? 16.389 -1.869 -11.386 1.00 61.16 105 VAL A CA 1
ATOM 784 C C . VAL A 1 105 ? 16.530 -2.800 -12.563 1.00 61.16 105 VAL A C 1
ATOM 786 O O . VAL A 1 105 ? 15.712 -2.786 -13.476 1.00 61.16 105 VAL A O 1
ATOM 789 N N . ALA A 1 106 ? 17.533 -3.671 -12.522 1.00 55.75 106 ALA A N 1
ATOM 790 C CA . ALA A 1 106 ? 17.659 -4.777 -13.463 1.00 55.75 106 ALA A CA 1
ATOM 791 C C . ALA A 1 106 ? 16.561 -5.843 -13.235 1.00 55.75 106 ALA A C 1
ATOM 793 O O . ALA A 1 106 ? 16.828 -7.044 -13.259 1.00 55.75 106 ALA A O 1
ATOM 794 N N . VAL A 1 107 ? 15.313 -5.423 -12.990 1.00 54.31 107 VAL A N 1
ATOM 795 C CA . VAL A 1 107 ? 14.147 -6.269 -13.205 1.00 54.31 107 VAL A CA 1
ATOM 796 C C . VAL A 1 107 ? 14.121 -6.506 -14.701 1.00 54.31 107 VAL A C 1
ATOM 798 O O . VAL A 1 107 ? 14.119 -5.542 -15.471 1.00 54.31 107 VAL A O 1
ATOM 801 N N . PRO A 1 108 ? 14.094 -7.757 -15.173 1.00 52.31 108 PRO A N 1
ATOM 802 C CA . PRO A 1 108 ? 13.791 -7.972 -16.568 1.00 52.31 108 PRO A CA 1
ATOM 803 C C . PRO A 1 108 ? 12.415 -7.341 -16.788 1.00 52.31 108 PRO A C 1
ATOM 805 O O . PRO A 1 108 ? 11.432 -7.839 -16.238 1.00 52.31 108 PRO A O 1
ATOM 808 N N . ALA A 1 109 ? 12.344 -6.267 -17.583 1.00 48.81 109 ALA A N 1
ATOM 809 C CA . ALA A 1 109 ? 11.140 -5.483 -17.908 1.00 48.81 109 ALA A CA 1
ATOM 810 C C . ALA A 1 109 ? 9.960 -6.317 -18.469 1.00 48.81 109 ALA A C 1
ATOM 812 O O . ALA A 1 109 ? 8.934 -5.793 -18.885 1.00 48.81 109 ALA A O 1
ATOM 813 N N . ARG A 1 110 ? 10.123 -7.641 -18.523 1.00 50.72 110 ARG A N 1
ATOM 814 C CA . ARG A 1 110 ? 9.202 -8.654 -19.016 1.00 50.72 110 ARG A CA 1
ATOM 815 C C . ARG A 1 110 ? 8.468 -9.413 -17.901 1.00 50.72 110 ARG A C 1
ATOM 817 O O . ARG A 1 110 ? 7.553 -10.162 -18.235 1.00 50.72 110 ARG A O 1
ATOM 824 N N . HIS A 1 111 ? 8.815 -9.247 -16.619 1.00 62.06 111 HIS A N 1
ATOM 825 C CA . HIS A 1 111 ? 8.099 -9.916 -15.523 1.00 62.06 111 HIS A CA 1
ATOM 826 C C . HIS A 1 111 ? 7.028 -9.012 -14.893 1.00 62.06 111 HIS A C 1
ATOM 828 O O . HIS A 1 111 ? 7.342 -7.891 -14.485 1.00 62.06 111 HIS A O 1
ATOM 834 N N . PRO A 1 112 ? 5.773 -9.493 -14.778 1.00 69.69 112 PRO A N 1
ATOM 835 C CA . PRO A 1 112 ? 4.720 -8.743 -14.112 1.00 69.69 112 PRO A CA 1
ATOM 836 C C . PRO A 1 112 ? 5.095 -8.553 -12.646 1.00 69.69 112 PRO A C 1
ATOM 838 O O . PRO A 1 112 ? 5.424 -9.511 -11.940 1.00 69.69 112 PRO A O 1
ATOM 841 N N . HIS A 1 113 ? 5.032 -7.314 -12.182 1.00 75.94 113 HIS A N 1
ATOM 842 C CA . HIS A 1 113 ? 5.357 -6.990 -10.808 1.00 75.94 113 HIS A CA 1
ATOM 843 C C . HIS A 1 113 ? 4.414 -5.932 -10.245 1.00 75.94 113 HIS A C 1
ATOM 845 O O . HIS A 1 113 ? 3.691 -5.251 -10.972 1.00 75.94 113 HIS A O 1
ATOM 851 N N . GLN A 1 114 ? 4.388 -5.856 -8.921 1.00 82.38 114 GLN A N 1
ATOM 852 C CA . GLN A 1 114 ? 3.565 -4.915 -8.179 1.00 82.38 114 GLN A CA 1
ATOM 853 C C . GLN A 1 114 ? 4.433 -4.072 -7.270 1.00 82.38 114 GLN A C 1
ATOM 855 O O . GLN A 1 114 ? 5.303 -4.595 -6.573 1.00 82.38 114 GLN A O 1
ATOM 860 N N . HIS A 1 115 ? 4.148 -2.779 -7.250 1.00 81.75 115 HIS A N 1
ATOM 861 C CA . HIS A 1 115 ? 4.851 -1.819 -6.429 1.00 81.75 115 HIS A CA 1
ATOM 862 C C . HIS A 1 115 ? 4.012 -1.444 -5.197 1.00 81.75 115 HIS A C 1
ATOM 864 O O . HIS A 1 115 ? 2.858 -1.027 -5.322 1.00 81.75 115 HIS A O 1
ATOM 870 N N . LEU A 1 116 ? 4.588 -1.563 -3.998 1.00 84.12 116 LEU A N 1
ATOM 871 C CA . LEU A 1 116 ? 4.000 -1.059 -2.756 1.00 84.12 116 LEU A CA 1
ATOM 872 C C . LEU A 1 116 ? 4.196 0.457 -2.668 1.00 84.12 116 LEU A C 1
ATOM 874 O O . LEU A 1 116 ? 5.239 0.940 -2.232 1.00 84.12 116 LEU A O 1
ATOM 878 N N . ALA A 1 117 ? 3.182 1.213 -3.070 1.00 79.62 117 ALA A N 1
ATOM 879 C CA . ALA A 1 117 ? 3.235 2.672 -3.099 1.00 79.62 117 ALA A CA 1
ATOM 880 C C . ALA A 1 117 ? 3.056 3.314 -1.716 1.00 79.62 117 ALA A C 1
ATOM 882 O O . ALA A 1 117 ? 3.543 4.417 -1.477 1.00 79.62 117 ALA A O 1
ATOM 883 N N . CYS A 1 118 ? 2.310 2.653 -0.828 1.00 80.81 118 CYS A N 1
ATOM 884 C CA . CYS A 1 118 ? 2.015 3.149 0.510 1.00 80.81 118 CYS A CA 1
ATOM 885 C C . CYS A 1 118 ? 1.683 1.988 1.453 1.00 80.81 118 CYS A C 1
ATOM 887 O O . CYS A 1 118 ? 1.049 1.012 1.055 1.00 80.81 118 CYS A O 1
ATOM 889 N N . LEU A 1 119 ? 2.046 2.115 2.725 1.00 85.31 119 LEU A N 1
ATOM 890 C CA . LEU A 1 119 ? 1.626 1.198 3.778 1.00 85.31 119 LEU A CA 1
ATOM 891 C C . LEU A 1 119 ? 1.445 1.995 5.071 1.00 85.31 119 LEU A C 1
ATOM 893 O O . LEU A 1 119 ? 2.130 2.986 5.321 1.00 85.31 119 LEU A O 1
ATOM 897 N N . GLY A 1 120 ? 0.470 1.607 5.880 1.00 83.94 120 GLY A N 1
ATOM 898 C CA . GLY A 1 120 ? 0.231 2.260 7.155 1.00 83.94 120 GLY A CA 1
ATOM 899 C C . GLY A 1 120 ? -0.764 1.501 8.008 1.00 83.94 120 GLY A C 1
ATOM 900 O O . GLY A 1 120 ? -1.681 0.851 7.513 1.00 83.94 120 GLY A O 1
ATOM 901 N N . ALA A 1 121 ? -0.591 1.603 9.317 1.00 86.62 121 ALA A N 1
ATOM 902 C CA . ALA A 1 121 ? -1.505 1.044 10.297 1.00 86.62 121 ALA A CA 1
ATOM 903 C C . ALA A 1 121 ? -1.818 2.098 11.354 1.00 86.62 121 ALA A C 1
ATOM 905 O O . ALA A 1 121 ? -1.028 3.017 11.590 1.00 86.62 121 ALA A O 1
ATOM 906 N N . ARG A 1 122 ? -2.971 1.965 12.014 1.00 85.88 122 ARG A N 1
ATOM 907 C CA . ARG A 1 122 ? -3.307 2.828 13.141 1.00 85.88 122 ARG A CA 1
ATOM 908 C C . ARG A 1 122 ? -2.215 2.691 14.216 1.00 85.88 122 ARG A C 1
ATOM 910 O O . ARG A 1 122 ? -1.893 1.563 14.596 1.00 85.88 122 ARG A O 1
ATOM 917 N N . PRO A 1 123 ? -1.707 3.810 14.759 1.00 79.56 123 PRO A N 1
ATOM 918 C CA . PRO A 1 123 ? -0.759 3.789 15.867 1.00 79.56 123 PRO A CA 1
ATOM 919 C C . PRO A 1 123 ? -1.290 3.017 17.082 1.00 79.56 123 PRO A C 1
ATOM 921 O O . PRO A 1 123 ? -2.468 3.115 17.429 1.00 79.56 123 PRO A O 1
ATOM 924 N N . GLY A 1 124 ? -0.408 2.263 17.740 1.00 79.19 124 GLY A N 1
ATOM 925 C CA . GLY A 1 124 ? -0.715 1.493 18.947 1.00 79.19 124 GLY A CA 1
ATOM 926 C C . GLY A 1 124 ? -0.172 0.063 18.908 1.00 79.19 124 GLY A C 1
ATOM 927 O O . GLY A 1 124 ? 0.498 -0.343 17.958 1.00 79.19 124 GLY A O 1
ATOM 928 N N . HIS A 1 125 ? -0.492 -0.726 19.940 1.00 70.00 125 HIS A N 1
ATOM 929 C CA . HIS A 1 125 ? 0.069 -2.069 20.169 1.00 70.00 125 HIS A CA 1
ATOM 930 C C . HIS A 1 125 ? -0.202 -3.098 19.053 1.00 70.00 125 HIS A C 1
ATOM 932 O O . HIS A 1 125 ? 0.457 -4.133 19.006 1.00 70.00 125 HIS A O 1
ATOM 938 N N . HIS A 1 126 ? -1.134 -2.823 18.134 1.00 82.12 126 HIS A N 1
ATOM 939 C CA . HIS A 1 126 ? -1.484 -3.724 17.029 1.00 82.12 126 HIS A CA 1
ATOM 940 C C . HIS A 1 126 ? -0.964 -3.283 15.655 1.00 82.12 126 HIS A C 1
ATOM 942 O O . HIS A 1 126 ? -1.144 -4.026 14.692 1.00 82.12 126 HIS A O 1
ATOM 948 N N . ALA A 1 127 ? -0.295 -2.127 15.544 1.00 81.31 127 ALA A N 1
ATOM 949 C CA . ALA A 1 127 ? 0.157 -1.587 14.257 1.00 81.31 127 ALA A CA 1
ATOM 950 C C . ALA A 1 127 ? 1.006 -2.597 13.464 1.00 81.31 127 ALA A C 1
ATOM 952 O O . ALA A 1 127 ? 0.795 -2.812 12.270 1.00 81.31 127 ALA A O 1
ATOM 953 N N . ARG A 1 128 ? 1.917 -3.291 14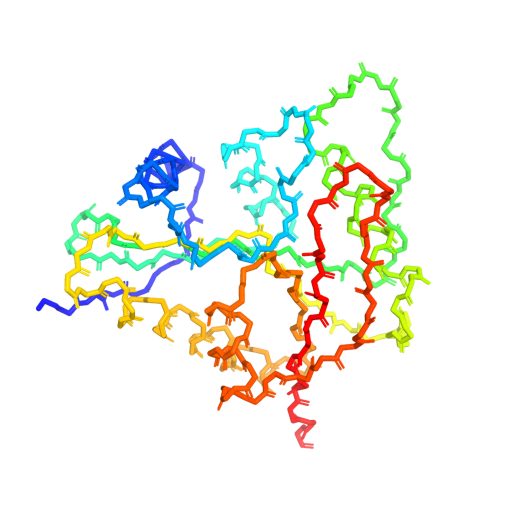.156 1.00 79.75 128 ARG A N 1
ATOM 954 C CA . ARG A 1 128 ? 2.767 -4.326 13.558 1.00 79.75 128 ARG A CA 1
ATOM 955 C C . ARG A 1 128 ? 1.961 -5.514 13.034 1.00 79.75 128 ARG A C 1
ATOM 957 O O . ARG A 1 128 ? 2.115 -5.871 11.876 1.00 79.75 128 ARG A O 1
ATOM 964 N N . ALA A 1 129 ? 1.059 -6.064 13.847 1.00 85.25 129 ALA A N 1
ATOM 965 C CA . ALA A 1 129 ? 0.240 -7.213 13.458 1.00 85.25 129 ALA A CA 1
ATOM 966 C C . ALA A 1 129 ? -0.663 -6.905 12.250 1.00 85.25 129 ALA A C 1
ATOM 968 O O . ALA A 1 129 ? -0.817 -7.739 11.363 1.00 85.25 129 ALA A O 1
ATOM 969 N N . VAL A 1 130 ? -1.224 -5.692 12.187 1.00 87.81 130 VAL A N 1
ATOM 970 C CA . VAL A 1 130 ? -2.014 -5.224 11.034 1.00 87.81 130 VAL A CA 1
ATOM 971 C C . VAL A 1 130 ? -1.159 -5.146 9.770 1.00 87.81 130 VAL A C 1
ATOM 973 O O . VAL A 1 130 ? -1.587 -5.547 8.690 1.00 87.81 130 VAL A O 1
ATOM 976 N N . THR A 1 131 ? 0.069 -4.667 9.908 1.00 84.50 131 THR A N 1
ATOM 977 C CA . THR A 1 131 ? 1.001 -4.540 8.787 1.00 84.50 131 THR A CA 1
ATOM 978 C C . THR A 1 131 ? 1.474 -5.907 8.292 1.00 84.50 131 THR A C 1
ATOM 980 O O . THR A 1 131 ? 1.461 -6.164 7.088 1.00 84.50 131 THR A O 1
ATOM 983 N N . ASP A 1 132 ? 1.822 -6.811 9.214 1.00 84.81 132 ASP A N 1
ATOM 984 C CA . ASP A 1 132 ? 2.146 -8.208 8.913 1.00 84.81 132 ASP A CA 1
ATOM 985 C C . ASP A 1 132 ? 0.995 -8.877 8.143 1.00 84.81 132 ASP A C 1
ATOM 987 O O . ASP A 1 132 ? 1.230 -9.556 7.142 1.00 84.81 132 ASP A O 1
ATOM 991 N N . LEU A 1 133 ? -0.250 -8.641 8.572 1.00 89.38 133 LEU A N 1
ATOM 992 C CA . LEU A 1 133 ? -1.457 -9.173 7.941 1.00 89.38 133 LEU A CA 1
ATOM 993 C C . LEU A 1 133 ? -1.628 -8.669 6.495 1.00 89.38 133 LEU A C 1
ATOM 995 O O . LEU A 1 133 ? -1.877 -9.474 5.593 1.00 89.38 133 LEU A O 1
ATOM 999 N N . LEU A 1 134 ? -1.450 -7.364 6.258 1.00 89.88 134 LEU A N 1
ATOM 1000 C CA . LEU A 1 134 ? -1.536 -6.757 4.922 1.00 89.88 134 LEU A CA 1
ATOM 1001 C C . LEU A 1 134 ? -0.453 -7.299 3.976 1.00 89.88 134 LEU A C 1
ATOM 1003 O O . LEU A 1 134 ? -0.763 -7.737 2.866 1.00 89.88 134 LEU A O 1
ATOM 1007 N N . LEU A 1 135 ? 0.806 -7.359 4.425 1.00 85.88 135 LEU A N 1
ATOM 1008 C CA . LEU A 1 135 ? 1.892 -7.920 3.613 1.00 85.88 135 LEU A CA 1
ATOM 1009 C C . LEU A 1 135 ? 1.740 -9.425 3.385 1.00 85.88 135 LEU A C 1
ATOM 1011 O O . LEU A 1 135 ? 2.083 -9.934 2.318 1.00 85.88 135 LEU A O 1
ATOM 1015 N N . HIS A 1 136 ? 1.234 -10.165 4.373 1.00 87.81 136 HIS A N 1
ATOM 1016 C CA . HIS A 1 136 ? 0.985 -11.594 4.221 1.00 87.81 136 HIS A CA 1
ATOM 1017 C C . HIS A 1 136 ? -0.056 -11.872 3.132 1.00 87.81 136 HIS A C 1
ATOM 1019 O O . HIS A 1 136 ? 0.203 -12.707 2.263 1.00 87.81 136 HIS A O 1
ATOM 1025 N N . ARG A 1 137 ? -1.173 -11.129 3.111 1.00 89.00 137 ARG A N 1
ATOM 1026 C CA . ARG A 1 137 ? -2.165 -11.216 2.025 1.00 89.00 137 ARG A CA 1
ATOM 1027 C C . ARG A 1 137 ? -1.521 -10.976 0.666 1.00 89.00 137 ARG A C 1
ATOM 1029 O O . ARG A 1 137 ? -1.755 -11.755 -0.256 1.00 89.00 137 ARG A O 1
ATOM 1036 N N . GLN A 1 138 ? -0.696 -9.939 0.554 1.00 87.81 138 GLN A N 1
ATOM 1037 C CA . GLN A 1 138 ? -0.047 -9.625 -0.709 1.00 87.81 138 GLN A CA 1
ATOM 1038 C C . GLN A 1 138 ? 0.887 -10.746 -1.179 1.00 87.81 138 GLN A C 1
ATOM 1040 O O . GLN A 1 138 ? 0.831 -11.140 -2.341 1.00 87.81 138 GLN A O 1
ATOM 1045 N N . ARG A 1 139 ? 1.710 -11.305 -0.285 1.00 83.94 139 ARG A N 1
ATOM 1046 C CA . ARG A 1 139 ? 2.598 -12.427 -0.630 1.00 83.94 139 ARG A CA 1
ATOM 1047 C C . ARG A 1 139 ? 1.821 -13.639 -1.137 1.00 83.94 139 ARG A C 1
ATOM 1049 O O . ARG A 1 139 ? 2.208 -14.232 -2.136 1.00 83.94 139 ARG A O 1
ATOM 1056 N N . LEU A 1 140 ? 0.698 -13.978 -0.498 1.00 86.38 140 LEU A N 1
ATOM 1057 C CA . LEU A 1 140 ? -0.157 -15.078 -0.957 1.00 86.38 140 LEU A CA 1
ATOM 1058 C C . LEU A 1 140 ? -0.714 -14.835 -2.365 1.00 86.38 140 LEU A C 1
ATOM 1060 O O . LEU A 1 140 ? -0.777 -15.766 -3.167 1.00 86.38 140 LEU A O 1
ATOM 1064 N N . LEU A 1 141 ? -1.120 -13.601 -2.670 1.00 85.19 141 LEU A N 1
ATOM 1065 C CA . LEU A 1 141 ? -1.639 -13.245 -3.991 1.00 85.19 141 LEU A CA 1
ATOM 1066 C C . LEU A 1 141 ? -0.535 -1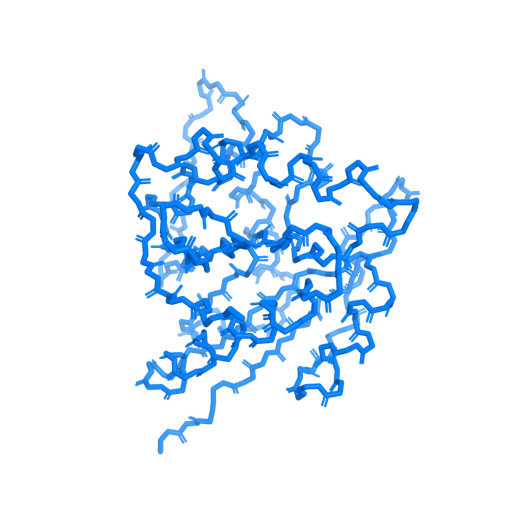3.274 -5.049 1.00 85.19 141 LEU A C 1
ATOM 1068 O O . LEU A 1 141 ? -0.733 -13.854 -6.115 1.00 85.19 141 LEU A O 1
ATOM 1072 N N . ASN A 1 142 ? 0.646 -12.758 -4.726 1.00 79.62 142 ASN A N 1
ATOM 1073 C CA . ASN A 1 142 ? 1.775 -12.757 -5.646 1.00 79.62 142 ASN A CA 1
ATOM 1074 C C . ASN A 1 142 ? 2.320 -14.144 -5.944 1.00 79.62 142 ASN A C 1
ATOM 1076 O O . ASN A 1 142 ? 2.592 -14.435 -7.106 1.00 79.62 142 ASN A O 1
ATOM 1080 N N . ASN A 1 143 ? 2.403 -15.015 -4.938 1.00 79.88 143 ASN A N 1
ATOM 1081 C CA . ASN A 1 143 ? 2.806 -16.405 -5.139 1.00 79.88 143 ASN A CA 1
ATOM 1082 C C . ASN A 1 143 ? 1.846 -17.137 -6.086 1.00 79.88 143 ASN A C 1
ATOM 1084 O O . ASN A 1 143 ? 2.281 -17.912 -6.926 1.00 79.88 143 ASN A O 1
ATOM 1088 N N . ARG A 1 144 ? 0.538 -16.853 -6.008 1.00 81.31 144 ARG A N 1
ATOM 1089 C CA . ARG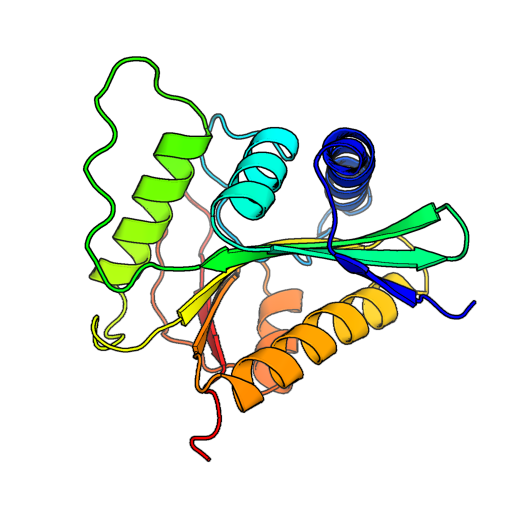 A 1 144 ? -0.452 -17.424 -6.938 1.00 81.31 144 ARG A CA 1
ATOM 1090 C C . ARG A 1 144 ? -0.343 -16.863 -8.353 1.00 81.31 144 ARG A C 1
ATOM 1092 O O . ARG A 1 144 ? -0.706 -17.548 -9.299 1.00 81.31 144 ARG A O 1
ATOM 1099 N N . GLN A 1 145 ? 0.096 -15.616 -8.491 1.00 78.88 145 GLN A N 1
ATOM 1100 C CA . GLN A 1 145 ? 0.136 -14.905 -9.771 1.00 78.88 145 GLN A CA 1
ATOM 1101 C C . GLN A 1 145 ? 1.524 -14.912 -10.428 1.00 78.88 145 GLN A C 1
ATOM 1103 O O . GLN A 1 145 ? 1.668 -14.365 -11.519 1.00 78.88 145 GLN A O 1
ATOM 1108 N N . GLY A 1 146 ? 2.543 -15.487 -9.776 1.00 75.44 146 GLY A N 1
ATOM 1109 C CA . GLY A 1 146 ? 3.930 -15.445 -10.246 1.00 75.44 146 GLY A CA 1
ATOM 1110 C C . GLY A 1 146 ? 4.486 -14.021 -10.360 1.00 75.44 146 GLY A C 1
ATOM 1111 O O . GLY A 1 146 ? 5.291 -13.748 -11.246 1.00 75.44 146 GLY A O 1
ATOM 1112 N N . ARG A 1 147 ? 4.016 -13.096 -9.509 1.00 77.81 147 ARG A N 1
ATOM 1113 C CA . ARG A 1 147 ? 4.394 -11.675 -9.554 1.00 77.81 147 ARG A CA 1
ATOM 1114 C C . ARG A 1 147 ? 5.491 -11.364 -8.543 1.00 77.81 147 ARG A C 1
ATOM 1116 O O . ARG A 1 147 ? 5.403 -11.770 -7.384 1.00 77.81 147 ARG A O 1
ATOM 1123 N N . THR A 1 148 ? 6.464 -10.553 -8.936 1.00 78.81 148 THR A N 1
ATOM 1124 C CA . THR A 1 148 ? 7.444 -9.990 -7.993 1.00 78.81 148 THR A CA 1
ATOM 1125 C C . THR A 1 148 ? 6.845 -8.781 -7.272 1.00 78.81 148 THR A C 1
ATOM 1127 O O . THR A 1 148 ? 6.098 -8.002 -7.865 1.00 78.81 148 THR A O 1
ATOM 1130 N N . LEU A 1 149 ? 7.130 -8.630 -5.978 1.00 81.19 149 LEU A N 1
ATOM 1131 C CA . LEU A 1 149 ? 6.794 -7.417 -5.224 1.00 81.19 149 LEU A CA 1
ATOM 1132 C C . LEU A 1 149 ? 7.999 -6.505 -5.174 1.00 81.19 149 LEU A C 1
ATOM 1134 O O . LEU A 1 149 ? 9.073 -6.982 -4.827 1.00 81.19 149 LEU A O 1
ATOM 1138 N N . TYR A 1 150 ? 7.792 -5.217 -5.407 1.00 79.88 150 TYR A N 1
ATOM 1139 C CA . TYR A 1 150 ? 8.783 -4.171 -5.206 1.00 79.88 150 TYR A CA 1
ATOM 1140 C C . TYR A 1 150 ? 8.279 -3.153 -4.200 1.00 79.88 150 TYR A C 1
ATOM 1142 O O . TYR A 1 150 ? 7.082 -2.888 -4.091 1.00 79.88 150 TYR A O 1
ATOM 1150 N N . THR A 1 151 ? 9.204 -2.593 -3.439 1.00 78.81 151 THR A N 1
ATOM 1151 C CA . THR A 1 151 ? 8.933 -1.464 -2.563 1.00 78.81 151 THR A CA 1
ATOM 1152 C C . THR A 1 151 ? 10.203 -0.663 -2.411 1.00 78.81 151 THR A C 1
ATOM 1154 O O . THR A 1 151 ? 11.254 -1.204 -2.072 1.00 78.81 151 THR A O 1
ATOM 1157 N N . GLU A 1 152 ? 10.109 0.639 -2.613 1.00 75.94 152 GLU A N 1
ATOM 1158 C CA . GLU A 1 152 ? 11.118 1.542 -2.084 1.00 75.94 152 GLU A CA 1
ATOM 1159 C C . GLU A 1 152 ? 10.906 1.687 -0.570 1.00 75.94 152 GLU A C 1
ATOM 1161 O O . GLU A 1 152 ? 9.777 1.631 -0.074 1.00 75.94 152 GLU A O 1
ATOM 1166 N N . VAL A 1 153 ? 11.981 1.866 0.187 1.00 72.94 153 VAL A N 1
ATOM 1167 C CA . VAL A 1 153 ? 11.943 2.017 1.640 1.00 72.94 153 VAL A CA 1
ATOM 1168 C C . VAL A 1 153 ? 12.923 3.099 2.051 1.00 72.94 153 VAL A C 1
ATOM 1170 O O . VAL A 1 153 ? 14.122 2.974 1.829 1.00 72.94 153 VAL A O 1
ATOM 1173 N N . HIS A 1 154 ? 12.419 4.134 2.717 1.00 70.25 154 HIS A N 1
ATOM 1174 C CA . HIS A 1 154 ? 13.252 5.215 3.271 1.00 70.25 154 HIS A CA 1
ATOM 1175 C C . HIS A 1 154 ? 13.617 4.997 4.736 1.00 70.25 154 HIS A C 1
ATOM 1177 O O . HIS A 1 154 ? 14.311 5.816 5.332 1.00 70.25 154 HIS A O 1
ATOM 1183 N N . ASP A 1 155 ? 13.078 3.948 5.358 1.00 71.44 155 ASP A N 1
ATOM 1184 C CA . ASP A 1 155 ? 13.134 3.723 6.796 1.00 71.44 155 ASP A CA 1
ATOM 1185 C C . ASP A 1 155 ? 13.907 2.467 7.178 1.00 71.44 155 ASP A C 1
ATOM 1187 O O . ASP A 1 155 ? 13.560 1.355 6.781 1.00 71.44 155 ASP A O 1
ATOM 1191 N N . GLN A 1 156 ? 14.936 2.643 8.004 1.00 74.06 156 GLN A N 1
ATOM 1192 C CA . GLN A 1 156 ? 15.824 1.555 8.393 1.00 74.06 156 GLN A CA 1
ATOM 1193 C C . GLN A 1 156 ? 15.121 0.457 9.226 1.00 74.06 156 GLN A C 1
ATOM 1195 O O . GLN A 1 156 ? 15.357 -0.724 8.944 1.00 74.06 156 GLN A O 1
ATOM 1200 N N . PRO A 1 157 ? 14.247 0.768 10.209 1.00 75.06 157 PRO A N 1
ATOM 1201 C CA . PRO A 1 157 ? 13.389 -0.226 10.858 1.00 75.06 157 PRO A CA 1
ATOM 1202 C C . PRO A 1 157 ? 12.522 -1.046 9.891 1.00 75.06 157 PRO A C 1
ATOM 1204 O O . PRO A 1 157 ? 12.560 -2.282 9.955 1.00 75.06 157 PRO A O 1
ATOM 1207 N N . LEU A 1 158 ? 11.789 -0.394 8.979 1.00 73.94 158 LEU A N 1
ATOM 1208 C CA . LEU A 1 158 ? 10.971 -1.059 7.957 1.00 73.94 158 LEU A CA 1
ATOM 1209 C C . LEU A 1 158 ? 11.837 -1.934 7.044 1.00 73.94 158 LEU A C 1
ATOM 1211 O O . LEU A 1 158 ? 11.512 -3.105 6.849 1.00 73.94 158 LEU A O 1
ATOM 1215 N N . ARG A 1 159 ? 12.965 -1.410 6.546 1.00 78.50 159 ARG A N 1
ATOM 1216 C CA . ARG A 1 159 ? 13.920 -2.153 5.708 1.00 78.50 159 ARG A CA 1
ATOM 1217 C C . ARG A 1 159 ? 14.403 -3.402 6.424 1.00 78.50 159 ARG A C 1
ATOM 1219 O O . ARG A 1 159 ? 14.266 -4.505 5.907 1.00 78.50 159 ARG A O 1
ATOM 1226 N N . SER A 1 160 ? 14.888 -3.250 7.654 1.00 81.75 160 SER A N 1
ATOM 1227 C CA . SER A 1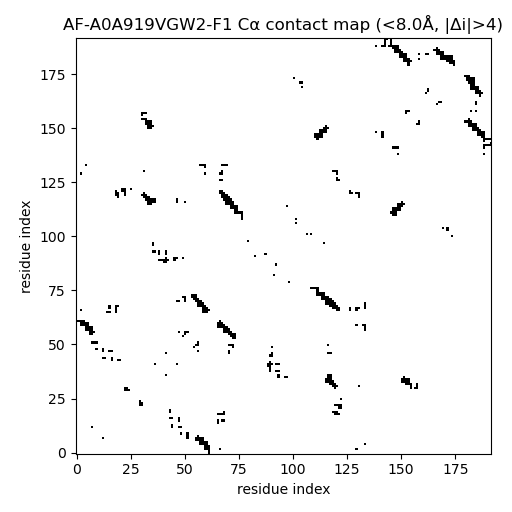 160 ? 15.380 -4.367 8.466 1.00 81.75 160 SER A CA 1
ATOM 1228 C C . SER A 1 160 ? 14.312 -5.443 8.673 1.00 81.75 160 SER A C 1
ATOM 1230 O O . SER A 1 160 ? 14.619 -6.635 8.706 1.00 81.75 160 SER A O 1
ATOM 1232 N N . TRP A 1 161 ? 13.050 -5.045 8.835 1.00 78.50 161 TRP A N 1
ATOM 1233 C CA . TRP A 1 161 ? 11.945 -5.988 8.974 1.00 78.50 161 TRP A CA 1
ATOM 1234 C C . TRP A 1 161 ? 11.572 -6.675 7.655 1.00 78.50 161 TRP A C 1
ATOM 1236 O O . TRP A 1 161 ? 11.372 -7.891 7.663 1.00 78.50 161 TRP A O 1
ATOM 1246 N N . LEU A 1 162 ? 11.540 -5.954 6.533 1.00 79.19 162 LEU A N 1
ATOM 1247 C CA . LEU A 1 162 ? 11.282 -6.534 5.213 1.00 79.19 162 LEU A CA 1
ATOM 1248 C C . LEU A 1 162 ? 12.377 -7.530 4.809 1.00 79.19 162 LEU A C 1
ATOM 1250 O O . LEU A 1 162 ? 12.054 -8.627 4.355 1.00 79.19 162 LEU A O 1
ATOM 1254 N N . LEU A 1 163 ? 13.648 -7.217 5.074 1.00 84.56 163 LEU A N 1
ATOM 1255 C CA . LEU A 1 163 ? 14.773 -8.130 4.833 1.00 84.56 163 LEU A CA 1
ATOM 1256 C C . LEU A 1 163 ? 14.632 -9.434 5.630 1.00 84.56 163 LEU A C 1
ATOM 1258 O O . LEU A 1 163 ? 14.718 -10.523 5.068 1.00 84.56 163 LEU A O 1
ATOM 1262 N N . ARG A 1 164 ? 14.303 -9.348 6.928 1.00 83.62 164 ARG A N 1
ATOM 1263 C CA . ARG A 1 164 ? 13.993 -10.541 7.746 1.00 83.62 164 ARG A CA 1
ATOM 1264 C C . ARG A 1 164 ? 12.768 -11.312 7.252 1.00 83.62 164 ARG A C 1
ATOM 1266 O O . ARG A 1 164 ? 12.624 -12.487 7.568 1.00 83.62 164 ARG A O 1
ATOM 1273 N N . SER A 1 165 ? 11.890 -10.654 6.500 1.00 75.81 165 SER A N 1
ATOM 1274 C CA . SER A 1 165 ? 10.680 -11.237 5.920 1.00 75.81 165 SER A CA 1
ATOM 1275 C C . SER A 1 165 ? 10.900 -11.829 4.521 1.00 75.81 165 SER A C 1
ATOM 1277 O O . SER A 1 165 ? 9.919 -12.185 3.866 1.00 75.81 165 SER A O 1
ATOM 1279 N N . GLY A 1 166 ? 12.155 -11.925 4.063 1.00 80.00 166 GLY A N 1
ATOM 1280 C CA . GLY A 1 166 ? 12.529 -12.552 2.793 1.00 80.00 166 GLY A CA 1
ATOM 1281 C C . GLY A 1 166 ? 12.578 -11.605 1.592 1.00 80.00 166 GLY A C 1
ATOM 1282 O O . GLY A 1 166 ? 12.668 -12.079 0.462 1.00 80.00 166 GLY A O 1
ATOM 1283 N N . TYR A 1 167 ? 12.511 -10.287 1.806 1.00 82.00 167 TYR A N 1
ATOM 1284 C CA . TYR A 1 167 ? 12.815 -9.330 0.742 1.00 82.00 167 TYR A CA 1
ATOM 1285 C C . TYR A 1 167 ? 14.331 -9.265 0.506 1.00 82.00 167 TYR A C 1
ATOM 1287 O O . TYR A 1 167 ? 15.124 -9.377 1.438 1.00 82.00 167 TYR A O 1
ATOM 1295 N N . GLN A 1 168 ? 14.719 -9.058 -0.746 1.00 83.00 168 GLN A N 1
ATOM 1296 C CA . GLN A 1 168 ? 16.088 -8.830 -1.192 1.00 83.00 168 GLN A CA 1
ATOM 1297 C C . GLN A 1 168 ? 16.312 -7.338 -1.410 1.00 83.00 168 GLN A C 1
ATOM 1299 O O . GLN A 1 168 ? 15.430 -6.664 -1.938 1.00 83.00 168 GLN A O 1
ATOM 1304 N N . ASP A 1 169 ? 17.477 -6.841 -1.007 1.00 83.12 169 ASP A N 1
ATOM 1305 C CA . ASP A 1 169 ? 17.902 -5.467 -1.263 1.00 83.12 169 ASP A CA 1
ATOM 1306 C C . ASP A 1 169 ? 18.625 -5.377 -2.602 1.00 83.12 169 ASP A C 1
ATOM 1308 O O . ASP A 1 169 ? 19.540 -6.160 -2.857 1.00 83.12 169 ASP A O 1
ATOM 1312 N N . HIS A 1 170 ? 18.240 -4.414 -3.433 1.00 74.31 170 HIS A N 1
ATOM 1313 C CA . HIS A 1 170 ? 18.904 -4.159 -4.711 1.00 74.31 170 HIS A CA 1
ATOM 1314 C C . HIS A 1 170 ? 20.016 -3.112 -4.607 1.00 74.31 170 HIS A C 1
ATOM 1316 O O . HIS A 1 170 ? 20.696 -2.859 -5.596 1.00 74.31 170 HIS A O 1
ATOM 1322 N N . GLY A 1 171 ? 20.229 -2.501 -3.434 1.00 62.62 171 GLY A N 1
ATOM 1323 C CA . GLY A 1 171 ? 21.332 -1.564 -3.179 1.00 62.62 171 GLY A CA 1
ATOM 1324 C C . GLY A 1 171 ? 21.266 -0.264 -3.986 1.00 62.62 171 GLY A C 1
ATOM 1325 O O . GLY A 1 171 ? 22.205 0.528 -3.957 1.00 62.62 171 GLY A O 1
ATOM 1326 N N . VAL A 1 172 ? 20.169 -0.035 -4.708 1.00 63.25 172 VAL A N 1
ATOM 1327 C CA . VAL A 1 172 ? 19.962 1.158 -5.520 1.00 63.25 172 VAL A CA 1
ATOM 1328 C C . VAL A 1 172 ? 19.452 2.278 -4.624 1.00 63.25 172 VAL A C 1
ATOM 1330 O O . VAL A 1 172 ? 18.302 2.232 -4.185 1.00 63.25 172 VAL A O 1
ATOM 1333 N N . SER A 1 173 ? 20.291 3.292 -4.397 1.00 58.44 173 SER A N 1
ATOM 1334 C CA . SER A 1 173 ? 19.817 4.581 -3.894 1.00 58.44 173 SER A CA 1
ATOM 1335 C C . SER A 1 173 ? 19.160 5.344 -5.036 1.00 58.44 173 SER A C 1
ATOM 1337 O O . SER A 1 173 ? 19.824 5.722 -5.998 1.00 58.44 173 SER A O 1
ATOM 1339 N N . LEU A 1 174 ? 17.849 5.560 -4.939 1.00 59.38 174 LEU A N 1
ATOM 1340 C CA . LEU A 1 174 ? 17.093 6.390 -5.887 1.00 59.38 174 LEU A CA 1
ATOM 1341 C C . LEU A 1 174 ? 17.055 7.867 -5.455 1.00 59.38 174 LEU A C 1
ATOM 1343 O O . LEU A 1 174 ? 16.282 8.658 -5.999 1.00 59.38 174 LEU A O 1
ATOM 1347 N N . GLY A 1 175 ? 17.853 8.242 -4.450 1.00 54.59 175 GLY A N 1
ATOM 1348 C CA . GLY A 1 175 ? 17.989 9.626 -4.008 1.00 54.59 175 GLY A CA 1
ATOM 1349 C C . GLY A 1 175 ? 18.870 10.430 -4.964 1.00 54.59 175 GLY A C 1
ATOM 1350 O O . GLY A 1 175 ? 19.939 9.979 -5.366 1.00 54.59 175 GLY A O 1
ATOM 1351 N N . THR A 1 176 ? 18.436 11.638 -5.315 1.00 47.91 176 THR A N 1
ATOM 1352 C CA . THR A 1 176 ? 19.359 12.707 -5.725 1.00 47.91 176 THR A CA 1
ATOM 1353 C C . THR A 1 176 ? 19.980 13.326 -4.466 1.00 47.91 176 THR A C 1
ATOM 1355 O O . THR A 1 176 ? 19.426 13.144 -3.385 1.00 47.91 176 THR A O 1
ATOM 1358 N N . ASP A 1 177 ? 21.089 14.072 -4.574 1.00 44.44 177 ASP A N 1
ATOM 1359 C CA . ASP A 1 177 ? 21.884 14.642 -3.452 1.00 44.44 177 ASP A CA 1
ATOM 1360 C C . ASP A 1 177 ? 21.097 15.433 -2.368 1.00 44.44 177 ASP A C 1
ATOM 1362 O O . ASP A 1 177 ? 21.668 15.842 -1.358 1.00 44.44 177 ASP A O 1
ATOM 1366 N N . ALA A 1 178 ? 19.793 15.666 -2.554 1.00 46.06 178 ALA A N 1
ATOM 1367 C CA . ALA A 1 178 ? 18.893 16.355 -1.629 1.00 46.06 178 ALA A CA 1
ATOM 1368 C C . ALA A 1 178 ? 17.801 15.463 -0.989 1.00 46.06 178 ALA A C 1
ATOM 1370 O O . ALA A 1 178 ? 17.027 15.962 -0.170 1.00 46.06 178 ALA A O 1
ATOM 1371 N N . GLU A 1 179 ? 17.705 14.179 -1.344 1.00 54.38 179 GLU A N 1
ATOM 1372 C CA . GLU A 1 179 ? 16.693 13.243 -0.834 1.00 54.38 179 GLU A CA 1
ATOM 1373 C C . GLU A 1 179 ? 17.307 12.255 0.178 1.00 54.38 179 GLU A C 1
ATOM 1375 O O . GLU A 1 179 ? 18.478 11.888 0.056 1.00 54.38 179 GLU A O 1
ATOM 1380 N N . PRO A 1 180 ? 16.541 11.797 1.187 1.00 55.56 180 PRO A N 1
ATOM 1381 C CA . PRO A 1 180 ? 16.999 10.742 2.086 1.00 55.56 180 PRO A CA 1
ATOM 1382 C C . PRO A 1 180 ? 17.329 9.461 1.305 1.00 55.56 180 PRO A C 1
ATOM 1384 O O . PRO A 1 180 ? 16.672 9.147 0.311 1.00 55.56 180 PRO A O 1
ATOM 1387 N N . GLU A 1 181 ? 18.328 8.706 1.775 1.00 60.47 181 GLU A N 1
ATOM 1388 C CA . GLU A 1 181 ? 18.662 7.401 1.199 1.00 60.47 181 GLU A CA 1
ATOM 1389 C C . GLU A 1 181 ? 17.413 6.516 1.125 1.00 60.47 181 GLU A C 1
ATOM 1391 O O . GLU A 1 181 ? 16.711 6.290 2.116 1.00 60.47 181 GLU A O 1
ATOM 1396 N N . SER A 1 182 ? 17.152 6.019 -0.079 1.00 62.62 182 SER A N 1
ATOM 1397 C CA . SER A 1 182 ? 16.028 5.146 -0.384 1.00 62.62 182 SER A CA 1
ATOM 1398 C C . SER A 1 182 ? 16.571 3.802 -0.828 1.00 62.62 182 SER A C 1
ATOM 1400 O O . SER A 1 182 ? 17.499 3.747 -1.624 1.00 62.62 182 SER A O 1
ATOM 1402 N N . PHE A 1 183 ? 16.025 2.715 -0.295 1.00 67.88 183 PHE A N 1
ATOM 1403 C CA . PHE A 1 183 ? 16.451 1.362 -0.635 1.00 67.88 183 PHE A CA 1
ATOM 1404 C C . PHE A 1 183 ? 15.332 0.666 -1.374 1.00 67.88 183 PHE A C 1
ATOM 1406 O O . PHE A 1 183 ? 14.209 0.591 -0.870 1.00 67.88 183 PHE A O 1
ATOM 1413 N N . LEU A 1 184 ? 15.628 0.126 -2.548 1.00 71.38 184 LEU A N 1
ATOM 1414 C CA . LEU A 1 184 ? 14.665 -0.703 -3.241 1.00 71.38 184 LEU A CA 1
ATOM 1415 C C . LEU A 1 184 ? 14.782 -2.161 -2.805 1.00 71.38 184 LEU A C 1
ATOM 1417 O O . LEU A 1 184 ? 15.831 -2.790 -2.944 1.00 71.38 184 LEU A O 1
ATOM 1421 N N . LEU A 1 185 ? 13.661 -2.710 -2.348 1.00 73.56 185 LEU A N 1
ATOM 1422 C CA . LEU A 1 185 ? 13.541 -4.096 -1.938 1.00 73.56 185 LEU A CA 1
ATOM 1423 C C . LEU A 1 185 ? 12.592 -4.863 -2.860 1.00 73.56 185 LEU A C 1
ATOM 1425 O O . LEU A 1 185 ? 11.579 -4.317 -3.299 1.00 73.56 185 LEU A O 1
ATOM 1429 N N . SER A 1 186 ? 12.862 -6.152 -3.080 1.00 75.69 186 SER A N 1
ATOM 1430 C CA . SER A 1 186 ? 11.929 -7.039 -3.780 1.00 75.69 186 SER A CA 1
ATOM 1431 C C . SER A 1 186 ? 11.686 -8.365 -3.079 1.00 75.69 186 SER A C 1
ATOM 1433 O O . SER A 1 186 ? 12.617 -8.948 -2.534 1.00 75.69 186 SER A O 1
ATOM 1435 N N . SER A 1 187 ? 10.479 -8.907 -3.182 1.00 78.12 187 SER A N 1
ATOM 1436 C CA . SER A 1 187 ? 10.191 -10.296 -2.815 1.00 78.12 187 SER A CA 1
ATOM 1437 C C . SER A 1 187 ? 9.881 -11.082 -4.084 1.00 78.12 187 SER A C 1
ATOM 1439 O O . SER A 1 187 ? 8.935 -10.751 -4.803 1.00 78.12 187 SER A O 1
ATOM 1441 N N . ALA A 1 188 ? 10.702 -12.094 -4.378 1.00 67.38 188 ALA A N 1
ATOM 1442 C CA . ALA A 1 188 ? 10.454 -12.998 -5.491 1.00 67.38 188 ALA A CA 1
ATOM 1443 C C . ALA A 1 188 ? 9.193 -13.823 -5.207 1.00 67.38 188 ALA A C 1
ATOM 1445 O O . ALA A 1 188 ? 9.077 -14.436 -4.144 1.00 67.38 188 ALA A O 1
ATOM 1446 N N . GLY A 1 189 ? 8.273 -13.869 -6.172 1.00 56.34 189 GLY A N 1
ATOM 1447 C CA . GLY A 1 189 ? 7.296 -14.948 -6.207 1.00 56.34 189 GLY A CA 1
ATOM 1448 C C . GLY A 1 189 ? 8.061 -16.245 -6.436 1.00 56.34 189 GLY A C 1
ATOM 1449 O O . GLY A 1 189 ? 8.887 -16.318 -7.346 1.00 56.34 189 GLY A O 1
ATOM 1450 N N . THR A 1 190 ? 7.845 -17.259 -5.603 1.00 39.56 190 THR A N 1
ATOM 1451 C CA . THR A 1 190 ? 8.327 -18.599 -5.946 1.00 39.56 190 THR A CA 1
ATOM 1452 C C . THR A 1 190 ? 7.619 -18.986 -7.246 1.00 39.56 190 THR A C 1
ATOM 1454 O O . THR A 1 190 ? 6.384 -18.944 -7.259 1.00 39.56 190 THR A O 1
ATOM 1457 N N . PRO A 1 191 ? 8.332 -19.271 -8.353 1.00 34.75 191 PRO A N 1
ATOM 1458 C CA . PRO A 1 191 ? 7.661 -19.816 -9.521 1.00 34.75 191 PRO A CA 1
ATOM 1459 C C . PRO A 1 191 ? 6.967 -21.125 -9.103 1.00 34.75 191 PRO A C 1
ATOM 1461 O O . PRO A 1 191 ? 7.521 -21.837 -8.257 1.00 34.75 191 PRO A O 1
ATOM 1464 N N . PRO A 1 192 ? 5.747 -21.388 -9.604 1.00 40.84 192 PRO A N 1
ATOM 1465 C CA . PRO A 1 192 ? 5.028 -22.623 -9.307 1.00 40.84 192 PRO A CA 1
ATOM 1466 C C . PRO A 1 192 ? 5.820 -23.867 -9.722 1.00 40.84 192 PRO A C 1
ATOM 1468 O O . PRO A 1 192 ? 6.596 -23.781 -10.704 1.00 40.84 192 PRO A O 1
#

Nearest PDB structures (foldseek):
  7k09-assembly1_A  TM=6.473E-01  e=3.626E-07  Streptomyces alboniger
  2qec-assembly1_A-2  TM=6.885E-01  e=2.040E-06  Corynebacterium glutamicum ATCC 13032
  5gi6-assembly1_A  TM=6.803E-01  e=8.968E-06  Drosophila melanogaster
  2qml-assembly1_A  TM=6.040E-01  e=2.174E-03  Halalkalibacterium halodurans
  2g3a-assembly1_A-2  TM=7.853E-01  e=2.090E-01  Agrobacterium fabrum str. C58

Sequence (192 aa):
MIATLRTADTDDITTAAALLYRAILASPTGRLLGSATTGRGATFADLLTTSVYFGRVDLAVSGERIDGVACWIDHPHSPVPPVTRTRRTGVDDLLNRLHTIDLVVAVPARHPHQHLACLGARPGHHARAVTDLLLHRQRLLNNRQGRTLYTEVHDQPLRSWLLRSGYQDHGVSLGTDAEPESFLLSSAGTPP

Mean predicted aligned error: 9.36 Å

Foldseek 3Di:
DQWDKDWDDLVCLVVQLVQQVQLVVVDPQSDPWQADPPDPADGSSNQQVQQNVAHTKMFTDDVPHTFKIWRKGKDDLDPDPQDPPPDPHSNNSSSVSVVVCCVPDPPVSRATAMGGHGIFGHDDPCGVVRRVVVVVVVLVVCLVVQYKYKTKGLHPVNVVVVVVVQWDWPPDQPDDPPDGGIIMIMHGRDHD

Radius of gyration: 15.71 Å; Cα contacts (8 Å, |Δi|>4): 352; chains: 1; b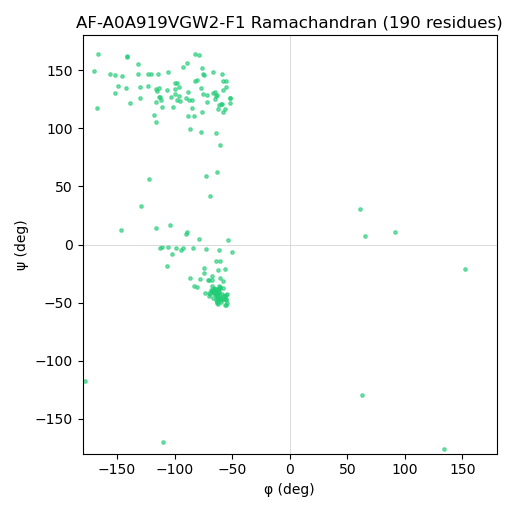ounding box: 38×42×42 Å